Protein AF-A0A2E3H9D4-F1 (afdb_monomer_lite)

Foldseek 3Di:
DDPPPFDFQDLAFQQHKAKEFEAAPVLVCVVQPPDKDKDDDFPAGNPRQKTKAKAFDPGGFMWIDHPNHTYGHDDAFTFMKIKIFGQWQAKKWKWKDAQQATQAARHGGDSVDGGDTAHHRGMDIRQARCNDPPDGDGDGHHHPPDDPVVQVDDDSVRHRMMMMGMTGGHQADGHVRDGVVVVVVVVDDPDDDPPPPDDD

Radius of gyration: 21.44 Å; chains: 1; bounding box: 53×43×79 Å

Sequence (200 aa):
MTYTSFRRSNDTPHGGMDMIWYNDKAGVDEMTGRDYYTSRGRKRAANGLVEWGMRSGFGIMRNYHSDGKRYVVGRKDAKYAISVKNNSRSRLEVVVSVDGLDVVDGQPASLRKRGYIVWPDQTLEIRGWRASEKEVASFVFSPVSGSYSNLQYGETRNVGVVGLAVFTEKGIDPWSGRSADAHNRFSASPFAEPPMRRAR

pLDDT: mean 82.49, std 18.46, range [30.78, 98.5]

Secondary structure (DSSP, 8-state):
-------BS-SSPTT-EEEEEEE-HHHHHHHHTT--EEE-S-EEEGGGTEEEEEEETTEEPPEEEETTEEEEEPPTT-B-EEEEEE-SSS-EEEEEEETTEETTTSSBP-TTS--EEE-TT-EEEE-EEEEETTEEEE-B-----S-GGGGGSSS-TTTTEEEEEEEEBTTB-TTT-SBHHHHHHHSS-SSPPPP-----

Structure (mmCIF, N/CA/C/O backbone):
data_AF-A0A2E3H9D4-F1
#
_entry.id   AF-A0A2E3H9D4-F1
#
loop_
_atom_site.group_PDB
_atom_site.id
_atom_site.type_symbol
_atom_site.label_atom_id
_atom_site.label_alt_id
_atom_site.label_comp_id
_atom_site.label_asym_id
_atom_site.label_entity_id
_atom_site.label_seq_id
_atom_site.pdbx_PDB_ins_code
_atom_site.Cartn_x
_atom_site.Cartn_y
_atom_site.Cartn_z
_atom_site.occupancy
_atom_site.B_iso_or_equiv
_atom_site.auth_seq_id
_atom_site.auth_comp_id
_atom_site.auth_asym_id
_atom_site.auth_atom_id
_atom_site.pdbx_PDB_model_num
ATOM 1 N N . MET A 1 1 ? -28.783 -2.638 1.147 1.00 36.31 1 MET A N 1
ATOM 2 C CA . MET A 1 1 ? -27.331 -2.397 0.998 1.00 36.31 1 MET A CA 1
ATOM 3 C C . MET A 1 1 ? -26.828 -1.756 2.279 1.00 36.31 1 MET A C 1
ATOM 5 O O . MET A 1 1 ? -27.189 -0.623 2.566 1.00 36.31 1 MET A O 1
ATOM 9 N N . THR A 1 2 ? -26.102 -2.498 3.110 1.00 30.78 2 THR A N 1
ATOM 10 C CA . THR A 1 2 ? -25.578 -1.999 4.387 1.00 30.78 2 THR A CA 1
ATOM 11 C C . THR A 1 2 ? -24.393 -1.086 4.089 1.00 30.78 2 THR A C 1
ATOM 13 O O . THR A 1 2 ? -23.325 -1.559 3.710 1.00 30.78 2 THR A O 1
ATOM 16 N N . TYR A 1 3 ? -24.584 0.230 4.197 1.00 39.31 3 TYR A N 1
ATOM 17 C CA . TYR A 1 3 ? -23.477 1.182 4.165 1.00 39.31 3 TYR A CA 1
ATOM 18 C C . TYR A 1 3 ? -22.591 0.903 5.378 1.00 39.31 3 TYR A C 1
ATOM 20 O O . TYR A 1 3 ? -22.945 1.233 6.508 1.00 39.31 3 TYR A O 1
ATOM 28 N N . THR A 1 4 ? -21.455 0.247 5.167 1.00 54.38 4 THR A N 1
ATOM 29 C CA . THR A 1 4 ? -20.462 0.043 6.219 1.00 54.38 4 THR A CA 1
ATOM 30 C C . THR A 1 4 ? -19.933 1.420 6.622 1.00 54.38 4 THR A C 1
ATOM 32 O O . THR A 1 4 ? -19.147 2.021 5.893 1.00 54.38 4 THR A O 1
ATOM 35 N N . SER A 1 5 ? -20.408 1.959 7.746 1.00 80.25 5 SER A N 1
ATOM 36 C CA . SER A 1 5 ? -20.116 3.313 8.225 1.00 80.25 5 SER A CA 1
ATOM 37 C C . SER A 1 5 ? -18.679 3.434 8.749 1.00 80.25 5 SER A C 1
ATOM 39 O O . SER A 1 5 ? -18.456 3.631 9.941 1.00 80.25 5 SER A O 1
ATOM 41 N N . PHE A 1 6 ? -17.679 3.283 7.881 1.00 91.25 6 PHE A N 1
ATOM 42 C CA . PHE A 1 6 ? -16.290 3.512 8.258 1.00 91.25 6 PHE A CA 1
ATOM 43 C C . PHE A 1 6 ? -16.023 5.016 8.334 1.00 91.25 6 PHE A C 1
ATOM 45 O O . PHE A 1 6 ? -16.066 5.726 7.318 1.00 91.25 6 PHE A O 1
ATOM 52 N N . ARG A 1 7 ? -15.691 5.497 9.532 1.00 94.62 7 ARG A N 1
ATOM 53 C CA . ARG A 1 7 ? -15.224 6.865 9.765 1.00 94.62 7 ARG A CA 1
ATOM 54 C C . ARG A 1 7 ? -13.762 6.828 10.179 1.00 94.62 7 ARG A C 1
ATOM 56 O O . ARG A 1 7 ? -13.416 6.115 11.113 1.00 94.62 7 ARG A O 1
ATOM 63 N N . ARG A 1 8 ? -12.918 7.615 9.513 1.00 95.88 8 ARG A N 1
ATOM 64 C CA . ARG A 1 8 ? -11.495 7.714 9.850 1.00 95.88 8 ARG A CA 1
ATOM 65 C C . ARG A 1 8 ? -11.296 8.339 11.223 1.00 95.88 8 ARG A C 1
ATOM 67 O O . ARG A 1 8 ? -12.021 9.263 11.597 1.00 95.88 8 ARG A O 1
ATOM 74 N N . SER A 1 9 ? -10.291 7.858 11.947 1.00 94.94 9 SER A N 1
ATOM 75 C CA . SER A 1 9 ? -9.863 8.462 13.207 1.00 94.94 9 SER A CA 1
ATOM 76 C C . SER A 1 9 ? -9.164 9.812 13.006 1.00 94.94 9 SER A C 1
ATOM 78 O O . SER A 1 9 ? -9.239 10.654 13.896 1.00 94.94 9 SER A O 1
ATOM 80 N N . ASN A 1 10 ? -8.491 10.014 11.867 1.00 94.00 10 ASN A N 1
ATOM 81 C CA . ASN A 1 10 ? -7.788 11.245 11.490 1.00 94.00 10 ASN A CA 1
ATOM 82 C C . ASN A 1 10 ? -7.823 11.421 9.956 1.00 94.00 10 ASN A C 1
ATOM 84 O O . ASN A 1 10 ? -7.996 10.445 9.224 1.00 94.00 10 ASN A O 1
ATOM 88 N N . ASP A 1 11 ? -7.637 12.651 9.482 1.00 93.94 11 ASP A N 1
ATOM 89 C CA . ASP A 1 11 ? -7.472 12.988 8.064 1.00 93.94 11 ASP A CA 1
ATOM 90 C C . ASP A 1 11 ? -6.045 12.724 7.556 1.00 93.94 11 ASP A C 1
ATOM 92 O O . ASP A 1 11 ? -5.814 12.707 6.345 1.00 93.94 11 ASP A O 1
ATOM 96 N N . THR A 1 12 ? -5.089 12.472 8.457 1.00 95.88 12 THR A N 1
ATOM 97 C CA . THR A 1 12 ? -3.735 12.021 8.112 1.00 95.88 12 THR A CA 1
ATOM 98 C C . THR A 1 12 ? -3.601 10.491 8.167 1.00 95.88 12 THR A C 1
ATOM 100 O O . THR A 1 12 ? -4.222 9.845 9.018 1.00 95.88 12 THR A O 1
ATOM 103 N N . PRO A 1 13 ? -2.792 9.879 7.278 1.00 97.00 13 PRO A N 1
ATOM 104 C CA . PRO A 1 13 ? -2.558 8.438 7.297 1.00 97.00 13 PRO A CA 1
ATOM 105 C C . PRO A 1 13 ? -1.838 7.997 8.574 1.00 97.00 13 PRO A C 1
ATOM 107 O O . PRO A 1 13 ? -0.889 8.640 9.031 1.00 97.00 13 PRO A O 1
ATOM 110 N N . HIS A 1 14 ? -2.246 6.858 9.127 1.00 96.69 14 HIS A N 1
ATOM 111 C CA . HIS A 1 14 ? -1.580 6.247 10.269 1.00 96.69 14 HIS A CA 1
ATOM 112 C C . HIS A 1 14 ? -0.167 5.795 9.876 1.00 96.69 14 HIS A C 1
ATOM 114 O O . HIS A 1 14 ? -0.009 4.989 8.964 1.00 96.69 14 HIS A O 1
ATOM 120 N N . GLY A 1 15 ? 0.859 6.292 10.572 1.00 95.31 15 GLY A N 1
ATOM 121 C CA . GLY A 1 15 ? 2.260 5.972 10.273 1.00 95.31 15 GLY A CA 1
ATOM 122 C C . GLY A 1 15 ? 2.802 6.595 8.977 1.00 95.31 15 GLY A C 1
ATOM 123 O O . GLY A 1 15 ? 3.867 6.189 8.528 1.00 95.31 15 GLY A O 1
ATOM 124 N N . GLY A 1 16 ? 2.097 7.571 8.390 1.00 95.88 16 GLY A N 1
ATOM 125 C CA . GLY A 1 16 ? 2.515 8.253 7.163 1.00 95.88 16 GLY A CA 1
ATOM 126 C C . GLY A 1 16 ? 2.149 7.513 5.873 1.00 95.88 16 GLY A C 1
ATOM 127 O O . GLY A 1 16 ? 1.440 6.506 5.881 1.00 95.88 16 GLY A O 1
ATOM 128 N N . MET A 1 17 ? 2.596 8.063 4.743 1.00 95.94 17 MET A N 1
ATOM 129 C CA . MET A 1 17 ? 2.487 7.404 3.439 1.00 95.94 17 MET A CA 1
ATOM 130 C C . MET A 1 17 ? 3.659 6.449 3.234 1.00 95.94 17 MET A C 1
ATOM 132 O O . MET A 1 17 ? 4.776 6.738 3.658 1.00 95.94 17 MET A O 1
ATOM 136 N N . ASP A 1 18 ? 3.414 5.362 2.512 1.00 97.19 18 ASP A N 1
ATOM 137 C CA . ASP A 1 18 ? 4.448 4.422 2.092 1.00 97.19 18 ASP A CA 1
ATOM 138 C C . ASP A 1 18 ? 4.455 4.304 0.563 1.00 97.19 18 ASP A C 1
ATOM 140 O O . ASP A 1 18 ? 3.415 4.464 -0.082 1.00 97.19 18 ASP A O 1
ATOM 144 N N . MET A 1 19 ? 5.625 4.060 -0.031 1.00 96.12 19 MET A N 1
ATOM 145 C CA . MET A 1 19 ? 5.804 4.121 -1.484 1.00 96.12 19 MET A CA 1
ATOM 146 C C . MET A 1 19 ? 6.554 2.903 -2.032 1.00 96.12 19 MET A C 1
ATOM 148 O O . MET A 1 19 ? 7.358 2.256 -1.345 1.00 96.12 19 MET A O 1
ATOM 152 N N . ILE A 1 20 ? 6.264 2.581 -3.291 1.00 95.31 20 ILE A N 1
ATOM 153 C CA . ILE A 1 20 ? 7.053 1.679 -4.129 1.00 95.31 20 ILE A CA 1
ATOM 154 C C . ILE A 1 20 ? 7.316 2.386 -5.448 1.00 95.31 20 ILE A C 1
ATOM 156 O O . ILE A 1 20 ? 6.376 2.765 -6.142 1.00 95.31 20 ILE A O 1
ATOM 160 N N . TRP A 1 21 ? 8.585 2.499 -5.813 1.00 93.00 21 TRP A N 1
ATOM 161 C CA . TRP A 1 21 ? 8.981 2.868 -7.164 1.00 93.00 21 TRP A CA 1
ATOM 162 C C . TRP A 1 21 ? 9.060 1.603 -8.007 1.00 93.00 21 TRP A C 1
ATOM 164 O O . TRP A 1 21 ? 9.568 0.580 -7.551 1.00 93.00 21 TRP A O 1
ATOM 174 N N . TYR A 1 22 ? 8.560 1.632 -9.228 1.00 90.62 22 TYR A N 1
ATOM 175 C CA . TYR A 1 22 ? 8.647 0.498 -10.125 1.00 90.62 22 TYR A CA 1
ATOM 176 C C . TYR A 1 22 ? 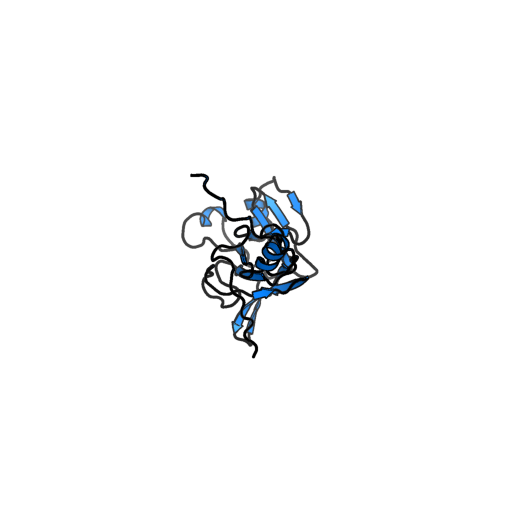9.215 0.920 -11.471 1.00 90.62 22 TYR A C 1
ATOM 178 O O . TYR A 1 22 ? 8.882 1.974 -12.004 1.00 90.62 22 TYR A O 1
ATOM 186 N N . ASN A 1 23 ? 10.094 0.086 -12.017 1.00 88.62 23 ASN A N 1
ATOM 187 C CA . ASN A 1 23 ? 10.658 0.281 -13.348 1.00 88.62 23 ASN A CA 1
ATOM 188 C C . ASN A 1 23 ? 11.153 -1.064 -13.908 1.00 88.62 23 ASN A C 1
ATOM 190 O O . ASN A 1 23 ? 11.017 -2.107 -13.259 1.00 88.62 23 ASN A O 1
ATOM 194 N N . ASP A 1 24 ? 11.716 -1.062 -15.112 1.00 86.56 24 ASP A N 1
ATOM 195 C CA . ASP A 1 24 ? 12.477 -2.196 -15.620 1.00 86.56 24 ASP A CA 1
ATOM 196 C C . ASP A 1 24 ? 13.831 -2.353 -14.899 1.00 86.56 24 ASP A C 1
ATOM 198 O O . ASP A 1 24 ? 14.215 -1.561 -14.033 1.00 86.56 24 ASP A O 1
ATOM 202 N N . LYS A 1 25 ? 14.553 -3.434 -15.217 1.00 85.06 25 LYS A N 1
ATOM 203 C CA . LYS A 1 25 ? 15.812 -3.761 -14.536 1.00 85.06 25 LYS A CA 1
ATOM 204 C C . LYS A 1 25 ? 16.886 -2.700 -14.773 1.00 85.06 25 LYS A C 1
ATOM 206 O O . LYS A 1 25 ? 17.609 -2.388 -13.835 1.00 85.06 25 LYS A O 1
ATOM 211 N N . ALA A 1 26 ? 16.977 -2.172 -15.993 1.00 83.38 26 ALA A N 1
ATOM 212 C CA . ALA A 1 26 ? 17.988 -1.185 -16.350 1.00 83.38 26 ALA A CA 1
ATOM 213 C C . ALA A 1 26 ? 17.736 0.140 -15.617 1.00 83.38 26 ALA A C 1
ATOM 215 O O . ALA A 1 26 ? 18.659 0.690 -15.025 1.00 83.38 26 ALA A O 1
ATOM 216 N N . GLY A 1 27 ? 16.481 0.592 -15.568 1.00 81.12 27 GLY A N 1
ATOM 217 C CA . GLY A 1 27 ? 16.094 1.801 -14.848 1.00 81.12 27 GLY A CA 1
ATOM 218 C C . GLY A 1 27 ? 16.286 1.677 -13.337 1.00 81.12 27 GLY A C 1
ATOM 219 O O . GLY A 1 27 ? 16.768 2.615 -12.708 1.00 81.12 27 GLY A O 1
ATOM 220 N N . VAL A 1 28 ? 15.961 0.525 -12.734 1.00 82.38 28 VAL A N 1
ATOM 221 C CA . VAL A 1 28 ? 16.267 0.305 -11.309 1.00 82.38 28 VAL A CA 1
ATOM 222 C C . VAL A 1 28 ? 17.776 0.302 -11.072 1.00 82.38 28 VAL A C 1
ATOM 224 O O . VAL A 1 28 ? 18.209 0.947 -10.128 1.00 82.38 28 VAL A O 1
ATOM 227 N N . ASP A 1 29 ? 18.578 -0.340 -11.926 1.00 84.44 29 ASP A N 1
ATOM 228 C CA . ASP A 1 29 ? 20.042 -0.341 -11.781 1.00 84.44 29 ASP A CA 1
ATOM 229 C C . ASP A 1 29 ? 20.644 1.067 -11.885 1.00 84.44 29 ASP A C 1
ATOM 231 O O . ASP A 1 29 ? 21.542 1.407 -11.114 1.00 84.44 29 ASP A O 1
ATOM 235 N N . GLU A 1 30 ? 20.130 1.901 -12.793 1.00 82.12 30 GLU A N 1
ATOM 236 C CA . GLU A 1 30 ? 20.512 3.312 -12.908 1.00 82.12 30 GLU A CA 1
ATOM 237 C C . GLU A 1 30 ? 20.147 4.096 -11.637 1.00 82.12 30 GLU A C 1
ATOM 239 O O . GLU A 1 30 ? 20.961 4.865 -11.129 1.00 82.12 30 GLU A O 1
ATOM 244 N N . MET A 1 31 ? 18.953 3.867 -11.081 1.00 78.25 31 MET A N 1
ATOM 245 C CA . MET A 1 31 ? 18.481 4.563 -9.878 1.00 78.25 31 MET A CA 1
ATOM 246 C C . MET A 1 31 ? 19.164 4.118 -8.587 1.00 78.25 31 MET A C 1
ATOM 248 O O . MET A 1 31 ? 19.358 4.937 -7.693 1.00 78.25 31 MET A O 1
ATOM 252 N N . THR A 1 32 ? 19.457 2.826 -8.445 1.00 81.88 32 THR A N 1
ATOM 253 C CA . THR A 1 32 ? 20.026 2.273 -7.211 1.00 81.88 32 THR A CA 1
ATOM 254 C C . THR A 1 32 ? 21.550 2.275 -7.209 1.00 81.88 32 THR A C 1
ATOM 256 O O . THR A 1 32 ? 22.160 2.108 -6.155 1.00 81.88 32 THR A O 1
ATOM 259 N N . GLY A 1 33 ? 22.181 2.393 -8.381 1.00 78.50 33 GLY A N 1
ATOM 260 C CA . GLY A 1 33 ? 23.614 2.170 -8.528 1.00 78.50 33 GLY A CA 1
ATOM 261 C C . GLY A 1 33 ? 24.018 0.747 -8.118 1.00 78.50 33 GLY A C 1
ATOM 262 O O . GLY A 1 33 ? 23.256 -0.210 -8.278 1.00 78.50 33 GLY A O 1
ATOM 263 N N . ARG A 1 34 ? 25.235 0.602 -7.575 1.00 72.38 34 ARG A N 1
ATOM 264 C CA . ARG A 1 34 ? 25.765 -0.686 -7.081 1.00 72.38 34 ARG A CA 1
ATOM 265 C C . ARG A 1 34 ? 25.365 -1.005 -5.638 1.00 72.38 34 ARG A C 1
ATOM 267 O O . ARG A 1 34 ? 25.451 -2.165 -5.242 1.00 72.38 34 ARG A O 1
ATOM 274 N N . ASP A 1 35 ? 24.893 -0.011 -4.892 1.00 80.69 35 ASP A N 1
ATOM 275 C CA . ASP A 1 35 ? 24.609 -0.130 -3.465 1.00 80.69 35 ASP A CA 1
ATOM 276 C C . ASP A 1 35 ? 23.105 -0.296 -3.236 1.00 80.69 35 ASP A C 1
ATOM 278 O O . ASP A 1 35 ? 22.356 0.647 -2.969 1.00 80.69 35 ASP A O 1
ATOM 282 N N . TYR A 1 36 ? 22.653 -1.542 -3.350 1.00 88.00 36 TYR A N 1
ATOM 283 C CA . TYR A 1 36 ? 21.319 -1.944 -2.929 1.00 88.00 36 TYR A CA 1
ATOM 284 C C . TYR A 1 36 ? 21.355 -3.288 -2.216 1.00 88.00 36 TYR A C 1
ATOM 286 O O . TYR A 1 36 ? 22.195 -4.149 -2.479 1.00 88.00 36 TYR A O 1
ATOM 294 N N . TYR A 1 37 ? 20.368 -3.513 -1.356 1.00 92.69 37 TYR A N 1
ATOM 295 C CA . TYR A 1 37 ? 20.066 -4.849 -0.855 1.00 92.69 37 TYR A CA 1
ATOM 296 C C . TYR A 1 37 ? 18.671 -5.272 -1.301 1.00 92.69 37 TYR A C 1
ATOM 298 O O . TYR A 1 37 ? 17.822 -4.453 -1.657 1.00 92.69 37 TYR A O 1
ATOM 306 N N . THR A 1 38 ? 18.413 -6.579 -1.299 1.00 93.81 38 THR A N 1
ATOM 307 C CA . THR A 1 38 ? 17.109 -7.104 -1.710 1.00 93.81 38 THR A CA 1
ATOM 308 C C . THR A 1 38 ? 16.381 -7.772 -0.564 1.00 93.81 38 THR A C 1
ATOM 310 O O . THR A 1 38 ? 16.979 -8.314 0.362 1.00 93.81 38 THR A O 1
ATOM 313 N N . SER A 1 39 ? 15.054 -7.767 -0.636 1.00 94.75 39 SER A N 1
ATOM 314 C CA . SER A 1 39 ? 14.222 -8.512 0.300 1.00 94.75 39 SER A CA 1
ATOM 315 C C . SER A 1 39 ? 12.973 -9.061 -0.387 1.00 94.75 39 SER A C 1
ATOM 317 O O . SER A 1 39 ? 12.452 -8.489 -1.347 1.00 94.75 39 SER A O 1
ATOM 319 N N . ARG A 1 40 ? 12.480 -10.200 0.100 1.00 92.88 40 ARG A N 1
ATOM 320 C CA . ARG A 1 40 ? 11.300 -10.882 -0.453 1.00 92.88 40 ARG A CA 1
ATOM 321 C C . ARG A 1 40 ? 10.036 -10.532 0.326 1.00 92.88 40 ARG A C 1
ATOM 323 O O . ARG A 1 40 ? 10.122 -10.044 1.455 1.00 92.88 40 ARG A O 1
ATOM 330 N N . GLY A 1 41 ? 8.889 -10.831 -0.280 1.00 91.94 41 GLY A N 1
ATOM 331 C CA . GLY A 1 41 ? 7.579 -10.715 0.351 1.00 91.94 41 GLY A CA 1
ATOM 332 C C . GLY A 1 41 ? 7.090 -9.277 0.503 1.00 91.94 41 GLY A C 1
ATOM 333 O O . GLY A 1 41 ? 7.734 -8.320 0.066 1.00 91.94 41 GLY A O 1
ATOM 334 N N . ARG A 1 42 ? 5.922 -9.150 1.133 1.00 96.50 42 ARG A N 1
ATOM 335 C CA . ARG A 1 42 ? 5.336 -7.861 1.505 1.00 96.50 42 ARG A CA 1
ATOM 336 C C . ARG A 1 42 ? 6.196 -7.187 2.585 1.00 96.50 42 ARG A C 1
ATOM 338 O O . ARG A 1 42 ? 6.926 -7.867 3.309 1.00 96.50 42 ARG A O 1
ATOM 345 N N . LYS A 1 43 ? 6.137 -5.860 2.696 1.00 97.56 43 LYS A N 1
ATOM 346 C CA . LYS A 1 43 ? 6.794 -5.096 3.770 1.00 97.56 43 LYS A CA 1
ATOM 347 C C . LYS A 1 43 ? 5.763 -4.389 4.624 1.00 97.56 43 LYS A C 1
ATOM 349 O O . LYS A 1 43 ? 4.696 -4.025 4.135 1.00 97.56 43 LYS A O 1
ATOM 354 N N . ARG A 1 44 ? 6.103 -4.225 5.899 1.00 97.62 44 ARG A N 1
ATOM 355 C CA . ARG A 1 44 ? 5.268 -3.526 6.870 1.00 97.62 44 ARG A CA 1
ATOM 356 C C . ARG A 1 44 ? 5.194 -2.046 6.523 1.00 97.62 44 ARG A C 1
ATOM 358 O O . ARG A 1 44 ? 6.207 -1.459 6.168 1.00 97.62 44 ARG A O 1
ATOM 365 N N . ALA A 1 45 ? 4.005 -1.482 6.659 1.00 97.44 45 ALA A N 1
ATOM 366 C CA . ALA A 1 45 ? 3.741 -0.051 6.584 1.00 97.44 45 ALA A CA 1
ATOM 367 C C . ALA A 1 45 ? 2.720 0.324 7.667 1.00 97.44 45 ALA A C 1
ATOM 369 O O . ALA A 1 45 ? 2.185 -0.561 8.346 1.00 97.44 45 ALA A O 1
ATOM 370 N N . ALA A 1 46 ? 2.466 1.624 7.843 1.00 97.38 46 ALA A N 1
ATOM 371 C CA . ALA A 1 46 ? 1.507 2.138 8.820 1.00 97.38 46 ALA A CA 1
ATOM 372 C C . ALA A 1 46 ? 1.742 1.569 10.231 1.00 97.38 46 ALA A C 1
ATOM 374 O O . ALA A 1 46 ? 0.853 0.963 10.824 1.00 97.38 46 ALA A O 1
ATOM 375 N N . ASN A 1 47 ? 2.979 1.677 10.729 1.00 96.75 47 ASN A N 1
ATOM 376 C CA . ASN A 1 47 ? 3.411 1.112 12.016 1.00 96.75 47 ASN A CA 1
ATOM 377 C C . ASN A 1 47 ? 3.145 -0.400 12.171 1.00 96.75 47 ASN A C 1
ATOM 379 O O . ASN A 1 47 ? 2.983 -0.904 13.277 1.00 96.75 47 ASN A O 1
ATOM 383 N N . GLY A 1 48 ? 3.109 -1.141 11.060 1.00 97.56 48 GLY A N 1
ATOM 384 C CA . GLY A 1 48 ? 2.919 -2.591 11.048 1.00 97.56 48 GLY A CA 1
ATOM 385 C C . GLY A 1 48 ? 1.466 -3.054 10.966 1.00 97.56 48 GLY A C 1
ATOM 386 O O . GLY A 1 48 ? 1.249 -4.266 10.952 1.00 97.56 48 GLY A O 1
ATOM 387 N N . LEU A 1 49 ? 0.496 -2.136 10.871 1.00 98.25 49 LEU A N 1
ATOM 388 C CA . LEU A 1 49 ? -0.920 -2.476 10.692 1.00 98.25 49 LEU A CA 1
ATOM 389 C C . LEU A 1 49 ? -1.180 -3.236 9.391 1.00 98.25 49 LEU A C 1
ATOM 391 O O . LEU A 1 49 ? -2.088 -4.062 9.320 1.00 98.25 49 LEU A O 1
ATOM 395 N N . VAL A 1 50 ? -0.365 -2.980 8.368 1.00 98.50 50 VAL A N 1
ATOM 396 C CA . VAL A 1 50 ? -0.439 -3.690 7.094 1.00 98.50 50 VAL A CA 1
ATOM 397 C C . VAL A 1 50 ? 0.922 -4.216 6.674 1.00 98.50 50 VAL A C 1
ATOM 399 O O . VAL A 1 50 ? 1.967 -3.657 7.008 1.00 98.50 50 VAL A O 1
ATOM 402 N N . GLU A 1 51 ? 0.897 -5.274 5.877 1.00 98.50 51 GLU A N 1
ATOM 403 C CA . GLU A 1 51 ? 2.012 -5.688 5.036 1.00 98.50 51 GLU A CA 1
ATOM 404 C C . GLU A 1 51 ? 1.590 -5.560 3.578 1.00 98.50 51 GLU A C 1
ATOM 406 O O . GLU A 1 51 ? 0.562 -6.108 3.185 1.00 98.50 51 GLU A O 1
ATOM 411 N N . TRP A 1 52 ? 2.386 -4.889 2.748 1.00 98.50 52 TRP A N 1
ATOM 412 C CA . TRP A 1 52 ? 2.052 -4.717 1.339 1.00 98.50 52 TRP A CA 1
ATOM 413 C C . TRP A 1 52 ? 3.234 -4.854 0.379 1.00 98.50 52 TRP A C 1
ATOM 415 O O . TRP A 1 52 ? 4.403 -4.783 0.765 1.00 98.50 52 TRP A O 1
ATOM 425 N N . GLY A 1 53 ? 2.917 -5.098 -0.887 1.00 97.75 53 GLY A N 1
ATOM 426 C CA .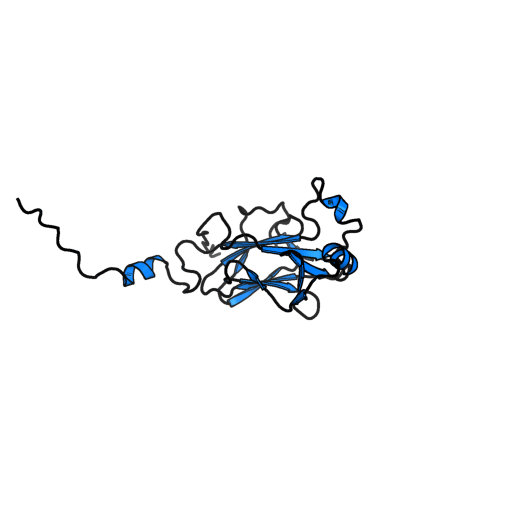 GLY A 1 53 ? 3.884 -5.182 -1.974 1.00 97.75 53 GLY A CA 1
ATOM 427 C C . GLY A 1 53 ? 3.208 -5.405 -3.321 1.00 97.75 53 GLY A C 1
ATOM 428 O O . GLY A 1 53 ? 1.988 -5.549 -3.403 1.00 97.75 53 GLY A O 1
ATOM 429 N N . MET A 1 54 ? 4.010 -5.464 -4.381 1.00 96.50 54 MET A N 1
ATOM 430 C CA . MET A 1 54 ? 3.523 -5.771 -5.727 1.00 96.50 54 MET A CA 1
ATOM 431 C C . MET A 1 54 ? 3.527 -7.283 -5.971 1.00 96.50 54 MET A C 1
ATOM 433 O O . MET A 1 54 ? 4.396 -8.005 -5.479 1.00 96.50 54 MET A O 1
ATOM 437 N N . ARG A 1 55 ? 2.554 -7.771 -6.737 1.00 95.06 55 ARG A N 1
ATOM 438 C CA . ARG A 1 55 ? 2.409 -9.164 -7.163 1.00 95.06 55 ARG A CA 1
ATOM 439 C C . ARG A 1 55 ? 2.424 -9.220 -8.687 1.00 95.06 55 ARG A C 1
ATOM 441 O O . ARG A 1 55 ? 1.716 -8.462 -9.336 1.00 95.06 55 ARG A O 1
ATOM 448 N N . SER A 1 56 ? 3.167 -10.157 -9.262 1.00 92.25 56 SER A N 1
ATOM 449 C CA . SER A 1 56 ? 3.097 -10.466 -10.694 1.00 92.25 56 SER A CA 1
ATOM 450 C C . SER A 1 56 ? 3.392 -11.949 -10.915 1.00 92.25 56 SER A C 1
ATOM 452 O O . SER A 1 56 ? 4.150 -12.557 -10.155 1.00 92.25 56 SER A O 1
ATOM 454 N N . GLY A 1 57 ? 2.751 -12.555 -11.919 1.00 87.19 57 GLY A N 1
ATOM 455 C CA . GLY A 1 57 ? 2.872 -13.984 -12.212 1.00 87.19 57 GLY A CA 1
ATOM 456 C C . GLY A 1 57 ? 2.663 -14.868 -10.973 1.00 87.19 57 GLY A C 1
ATOM 457 O O . GLY A 1 57 ? 1.593 -14.874 -10.358 1.00 87.19 57 GLY A O 1
ATOM 458 N N . PHE A 1 58 ? 3.710 -15.608 -10.601 1.00 78.19 58 PHE A N 1
ATOM 459 C CA . PHE A 1 58 ? 3.666 -16.646 -9.568 1.00 78.19 58 PHE A CA 1
ATOM 460 C C . PHE A 1 58 ? 3.661 -16.134 -8.117 1.00 78.19 58 PHE A C 1
ATOM 462 O O . PHE A 1 58 ? 3.414 -16.927 -7.209 1.00 78.19 58 PHE A O 1
ATOM 469 N N . GLY A 1 59 ? 3.888 -14.844 -7.838 1.00 92.50 59 GLY A N 1
ATOM 470 C CA . GLY A 1 59 ? 4.024 -14.425 -6.440 1.00 92.50 59 GLY A CA 1
ATOM 471 C C . GLY A 1 59 ? 4.230 -12.941 -6.171 1.00 92.50 59 GLY A C 1
ATOM 472 O O . GLY A 1 59 ? 4.147 -12.093 -7.059 1.00 92.50 59 GLY A O 1
ATOM 473 N N . ILE A 1 60 ? 4.485 -12.644 -4.894 1.00 95.94 60 ILE A N 1
ATOM 474 C CA . ILE A 1 60 ? 4.917 -11.316 -4.451 1.00 95.94 60 ILE A CA 1
ATOM 475 C C . ILE A 1 60 ? 6.314 -11.042 -5.014 1.00 95.94 60 ILE A C 1
ATOM 477 O O . ILE A 1 60 ? 7.203 -11.894 -4.948 1.00 95.94 60 ILE A O 1
ATOM 481 N N . MET A 1 61 ? 6.492 -9.849 -5.564 1.00 95.50 61 MET A N 1
ATOM 482 C CA . MET A 1 61 ? 7.709 -9.421 -6.237 1.00 95.50 61 MET A CA 1
ATOM 483 C C . MET A 1 61 ? 8.831 -9.121 -5.238 1.00 95.50 61 MET A C 1
ATOM 485 O O . MET A 1 61 ? 8.611 -8.878 -4.048 1.00 95.50 61 MET A O 1
ATOM 489 N N . ARG A 1 62 ? 10.073 -9.178 -5.727 1.00 95.12 62 ARG A N 1
ATOM 490 C CA . ARG A 1 62 ? 11.259 -8.831 -4.941 1.00 95.12 62 ARG A CA 1
ATOM 491 C C . ARG A 1 62 ? 11.356 -7.313 -4.801 1.00 95.12 62 ARG A C 1
ATOM 493 O O . ARG A 1 62 ? 11.121 -6.592 -5.762 1.00 95.12 62 ARG A O 1
ATOM 500 N N . ASN A 1 63 ? 11.744 -6.870 -3.611 1.00 95.69 63 ASN A N 1
ATOM 501 C CA . ASN A 1 63 ? 11.994 -5.469 -3.305 1.00 95.69 63 ASN A CA 1
ATOM 502 C C . ASN A 1 63 ? 13.501 -5.213 -3.351 1.00 95.69 63 ASN A C 1
ATOM 504 O O . ASN A 1 63 ? 14.266 -6.005 -2.787 1.00 95.69 63 ASN A O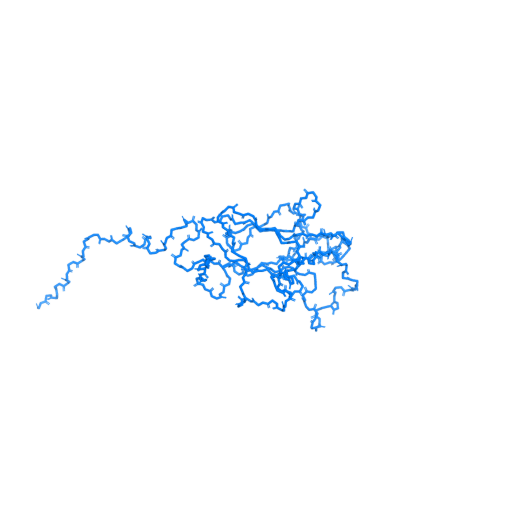 1
ATOM 508 N N . TYR A 1 64 ? 13.892 -4.112 -3.972 1.00 94.44 64 TYR A N 1
ATOM 509 C CA . TYR A 1 64 ? 15.253 -3.589 -4.031 1.00 94.44 64 TYR A CA 1
ATOM 510 C C . TYR A 1 64 ? 15.281 -2.311 -3.200 1.00 94.44 64 TYR A C 1
ATOM 512 O O . TYR A 1 64 ? 14.401 -1.470 -3.349 1.00 94.44 64 TYR A O 1
ATOM 520 N N . HIS A 1 65 ? 16.233 -2.185 -2.288 1.00 93.88 65 HIS A N 1
ATOM 521 C CA . HIS A 1 65 ? 16.298 -1.070 -1.349 1.00 93.88 65 HIS A CA 1
ATOM 522 C C . HIS A 1 65 ? 17.595 -0.307 -1.553 1.00 93.88 65 HIS A C 1
ATOM 524 O O . HIS A 1 65 ? 18.666 -0.905 -1.469 1.00 93.88 65 HIS A O 1
ATOM 530 N N . SER A 1 66 ? 17.479 0.992 -1.799 1.00 92.31 66 SER A N 1
ATOM 531 C CA . SER A 1 66 ? 18.600 1.920 -1.946 1.00 92.31 66 SER A CA 1
ATOM 532 C C . SER A 1 66 ? 18.135 3.307 -1.502 1.00 92.31 66 SER A C 1
ATOM 534 O O . SER A 1 66 ? 16.989 3.672 -1.759 1.00 92.31 66 SER A O 1
ATOM 536 N N . ASP A 1 67 ? 18.981 4.037 -0.772 1.00 89.69 67 ASP A N 1
ATOM 537 C CA . ASP A 1 67 ? 18.707 5.409 -0.305 1.00 89.69 67 ASP A CA 1
ATOM 538 C C . ASP A 1 67 ? 17.342 5.585 0.404 1.00 89.69 67 ASP A C 1
ATOM 540 O O . ASP A 1 67 ? 16.560 6.491 0.121 1.00 89.69 67 ASP A O 1
ATOM 544 N N . GLY A 1 68 ? 16.977 4.636 1.277 1.00 89.12 68 GLY A N 1
ATOM 545 C CA . GLY A 1 68 ? 15.692 4.657 1.996 1.00 89.12 68 GLY A CA 1
ATOM 546 C C . GLY A 1 68 ? 14.447 4.446 1.118 1.00 89.12 68 GLY A C 1
ATOM 547 O O . GLY A 1 68 ? 13.329 4.447 1.631 1.00 89.12 68 GLY A O 1
ATOM 548 N N . LYS A 1 69 ? 14.620 4.226 -0.188 1.00 91.50 69 LYS A N 1
ATOM 549 C CA . LYS A 1 69 ? 13.552 3.975 -1.155 1.00 91.50 69 LYS A CA 1
ATOM 550 C C . LYS A 1 69 ? 13.448 2.494 -1.474 1.00 91.50 69 LYS A C 1
ATOM 552 O O . LYS A 1 69 ? 14.419 1.737 -1.411 1.00 91.50 69 LYS A O 1
ATOM 557 N N . ARG A 1 70 ? 12.236 2.089 -1.852 1.00 94.44 70 ARG A N 1
ATOM 558 C CA . ARG A 1 70 ? 11.905 0.704 -2.179 1.00 94.44 70 ARG A CA 1
ATOM 559 C C . ARG A 1 70 ? 11.450 0.583 -3.622 1.00 94.44 70 ARG A C 1
ATOM 561 O O . ARG A 1 70 ? 10.416 1.123 -4.000 1.00 94.44 70 ARG A O 1
ATOM 568 N N . TYR A 1 71 ? 12.189 -0.204 -4.383 1.00 93.88 71 TYR A N 1
ATOM 569 C CA . TYR A 1 71 ? 11.987 -0.414 -5.803 1.00 93.88 71 TYR A CA 1
ATOM 570 C C . TYR A 1 71 ? 11.481 -1.825 -6.103 1.00 93.88 71 TYR A C 1
ATOM 572 O O . TYR A 1 71 ? 11.820 -2.792 -5.411 1.00 93.88 71 TYR A O 1
ATOM 580 N N . VAL A 1 72 ? 10.707 -1.957 -7.175 1.00 94.06 72 VAL A N 1
ATOM 581 C CA . VAL A 1 72 ? 10.278 -3.228 -7.758 1.00 94.06 72 VAL A CA 1
ATOM 582 C C . VAL A 1 72 ? 10.638 -3.246 -9.238 1.00 94.06 72 VAL A C 1
ATOM 584 O O . VAL A 1 72 ? 10.321 -2.324 -9.983 1.00 94.06 72 VAL A O 1
ATOM 587 N N . VAL A 1 73 ? 11.277 -4.334 -9.668 1.00 91.88 73 VAL A N 1
ATOM 588 C CA . VAL A 1 73 ? 11.613 -4.556 -11.077 1.00 91.88 73 VAL A CA 1
ATOM 589 C C . VAL A 1 73 ? 10.481 -5.317 -11.762 1.00 91.88 73 VAL A C 1
ATOM 591 O O . VAL A 1 73 ? 10.193 -6.462 -11.402 1.00 91.88 73 VAL A O 1
ATOM 594 N N . GLY A 1 74 ? 9.861 -4.691 -12.758 1.00 90.00 74 GLY A N 1
ATOM 595 C CA . GLY A 1 74 ? 8.842 -5.283 -13.618 1.00 90.00 74 GLY A CA 1
ATOM 596 C C . GLY A 1 74 ? 9.388 -5.663 -14.994 1.00 90.00 74 GLY A C 1
ATOM 597 O O . GLY A 1 74 ? 10.266 -4.999 -15.539 1.00 90.00 74 GLY A O 1
ATOM 598 N N . ARG A 1 75 ? 8.852 -6.733 -15.591 1.00 88.31 75 ARG A N 1
ATOM 599 C CA . ARG A 1 75 ? 9.071 -7.016 -17.017 1.00 88.31 75 ARG A CA 1
ATOM 600 C C . ARG A 1 75 ? 8.108 -6.157 -17.829 1.00 88.31 75 ARG A C 1
ATOM 602 O O . ARG A 1 75 ? 6.918 -6.168 -17.527 1.00 88.31 75 ARG A O 1
ATOM 609 N N . LYS A 1 76 ? 8.603 -5.490 -18.875 1.00 86.12 76 LYS A N 1
ATOM 610 C CA . LYS A 1 76 ? 7.774 -4.753 -19.839 1.00 86.12 76 LYS A CA 1
ATOM 611 C C . LYS A 1 76 ? 6.549 -5.573 -20.273 1.00 86.12 76 LYS A C 1
ATOM 613 O O . LYS A 1 76 ? 6.657 -6.777 -20.521 1.00 86.12 76 LYS A O 1
ATOM 618 N N . ASP A 1 77 ? 5.402 -4.905 -20.321 1.00 86.69 77 ASP A N 1
ATOM 619 C CA . ASP A 1 77 ? 4.085 -5.427 -20.697 1.00 86.69 77 ASP A CA 1
ATOM 620 C C . ASP A 1 77 ? 3.531 -6.523 -19.764 1.00 86.69 77 ASP A C 1
ATOM 622 O O . ASP A 1 77 ? 2.449 -7.069 -19.994 1.00 86.69 77 ASP A O 1
ATOM 626 N N . ALA A 1 78 ? 4.227 -6.851 -18.669 1.00 90.44 78 ALA A N 1
ATOM 627 C CA . ALA A 1 78 ? 3.707 -7.783 -17.681 1.00 90.44 78 ALA A CA 1
ATOM 628 C C . ALA A 1 78 ? 2.662 -7.100 -16.791 1.00 90.44 78 ALA A C 1
ATOM 630 O O . ALA A 1 78 ? 2.859 -5.989 -16.293 1.00 90.44 78 ALA A O 1
ATOM 631 N N . LYS A 1 79 ? 1.557 -7.810 -16.546 1.00 92.38 79 LYS A N 1
ATOM 632 C CA . LYS A 1 79 ? 0.533 -7.375 -15.596 1.00 92.38 79 LYS A CA 1
ATOM 633 C C . LYS A 1 79 ? 1.042 -7.480 -14.163 1.00 92.38 79 LYS A C 1
ATOM 635 O O . LYS A 1 79 ? 1.771 -8.420 -13.820 1.00 92.38 79 LYS A O 1
ATOM 640 N N . TYR A 1 80 ? 0.589 -6.574 -13.311 1.00 93.62 80 TYR A N 1
ATOM 641 C CA . TYR A 1 80 ? 0.832 -6.650 -11.876 1.00 93.62 80 TYR A CA 1
ATOM 642 C C . TYR A 1 80 ? -0.422 -6.330 -11.066 1.00 93.62 80 TYR A C 1
ATOM 644 O O . TYR A 1 80 ? -1.435 -5.870 -11.586 1.00 93.62 80 TYR A O 1
ATOM 652 N N . ALA A 1 81 ? -0.350 -6.625 -9.774 1.00 95.38 81 ALA A N 1
ATOM 653 C CA . ALA A 1 81 ? -1.348 -6.261 -8.790 1.00 95.38 81 ALA A CA 1
ATOM 654 C C . ALA A 1 81 ? -0.673 -5.666 -7.554 1.00 95.38 81 ALA A C 1
ATOM 656 O O . ALA A 1 81 ? 0.471 -5.997 -7.234 1.00 95.38 81 ALA A O 1
ATOM 657 N N . ILE A 1 82 ? -1.394 -4.812 -6.843 1.00 96.88 82 ILE A N 1
ATOM 658 C CA . ILE A 1 82 ? -0.992 -4.304 -5.534 1.00 96.88 82 ILE A CA 1
ATOM 659 C C . ILE A 1 82 ? -1.665 -5.179 -4.487 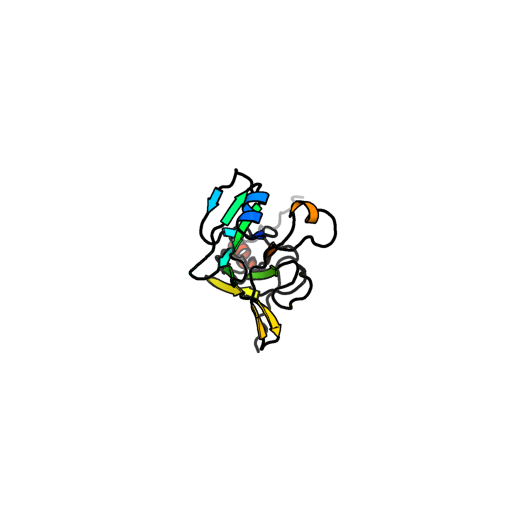1.00 96.88 82 ILE A C 1
ATOM 661 O O . ILE A 1 82 ? -2.881 -5.364 -4.510 1.00 96.88 82 ILE A O 1
ATOM 665 N N . SER A 1 83 ? -0.863 -5.732 -3.586 1.00 97.75 83 SER A N 1
ATOM 666 C CA . SER A 1 83 ? -1.297 -6.694 -2.584 1.00 97.75 83 SER A CA 1
ATOM 667 C C . SER A 1 83 ? -1.107 -6.100 -1.196 1.00 97.75 83 SER A C 1
ATOM 669 O O . SER A 1 83 ? 0.031 -5.877 -0.781 1.00 97.75 83 SER A O 1
ATOM 671 N N . VAL A 1 84 ? -2.202 -5.859 -0.473 1.00 98.50 84 VAL A N 1
ATOM 672 C CA . VAL A 1 84 ? -2.201 -5.275 0.877 1.00 98.50 84 VAL A CA 1
ATOM 673 C C . VAL A 1 84 ? -2.868 -6.253 1.836 1.00 98.50 84 VAL A C 1
ATOM 675 O O . VAL A 1 84 ? -4.051 -6.550 1.703 1.00 98.50 84 VAL A O 1
ATOM 678 N N . LYS A 1 85 ? -2.116 -6.759 2.810 1.00 98.50 85 LYS A N 1
ATOM 679 C CA . LYS A 1 85 ? -2.628 -7.606 3.887 1.00 98.50 85 LYS A CA 1
ATOM 680 C C . LYS A 1 85 ? -2.851 -6.758 5.134 1.00 98.50 85 LYS A C 1
ATOM 682 O O . LYS A 1 85 ? -1.910 -6.125 5.611 1.00 98.50 85 LYS A O 1
ATOM 687 N N . ASN A 1 86 ? -4.066 -6.785 5.669 1.00 98.31 86 ASN A N 1
ATOM 688 C CA . ASN A 1 86 ? -4.359 -6.235 6.983 1.00 98.31 86 ASN A CA 1
ATOM 689 C C . ASN A 1 86 ? -3.893 -7.225 8.064 1.00 98.31 86 ASN A C 1
ATOM 691 O O . ASN A 1 86 ? -4.339 -8.368 8.085 1.00 98.31 86 ASN A O 1
ATOM 695 N N . ASN A 1 87 ? -2.972 -6.793 8.925 1.00 97.88 87 ASN A N 1
ATOM 696 C CA . ASN A 1 87 ? -2.458 -7.571 10.058 1.00 97.88 87 ASN A CA 1
ATOM 697 C C . ASN A 1 87 ? -2.998 -7.058 11.406 1.00 97.88 87 ASN A C 1
ATOM 699 O O . ASN A 1 87 ? -2.547 -7.501 12.463 1.00 97.88 87 ASN A O 1
ATOM 703 N N . SER A 1 88 ? -3.910 -6.087 11.378 1.00 97.00 88 SER A N 1
ATOM 704 C CA . SER A 1 88 ? -4.568 -5.540 12.557 1.00 97.00 88 SER A CA 1
ATOM 705 C C . SER A 1 88 ? -5.810 -6.362 12.922 1.00 97.00 88 SER A C 1
ATOM 707 O O . SER A 1 88 ? -6.273 -7.215 12.161 1.00 97.00 88 SER A O 1
ATOM 709 N N . ARG A 1 89 ? -6.377 -6.081 14.099 1.00 96.12 89 ARG A N 1
ATOM 710 C CA . ARG A 1 89 ? -7.650 -6.656 14.560 1.00 96.12 89 ARG A CA 1
ATOM 711 C C . ARG A 1 89 ? -8.853 -5.765 14.249 1.00 96.12 89 ARG A C 1
ATOM 713 O O . ARG A 1 89 ? -9.960 -6.064 14.691 1.00 96.12 89 ARG A O 1
ATOM 720 N N . SER A 1 90 ? -8.662 -4.677 13.505 1.00 96.00 90 SER A N 1
ATOM 721 C CA . SER A 1 90 ? -9.726 -3.760 13.096 1.00 96.00 90 SER A CA 1
ATOM 722 C C . SER A 1 90 ? -9.829 -3.644 11.576 1.00 96.00 90 SER A C 1
ATOM 724 O O . SER A 1 90 ? -8.935 -4.035 10.824 1.00 96.00 90 SER A O 1
ATOM 726 N N . ARG A 1 91 ? -10.947 -3.093 11.097 1.00 96.44 91 ARG A N 1
ATOM 727 C CA . ARG A 1 91 ? -11.037 -2.675 9.698 1.00 96.44 91 ARG A CA 1
ATOM 728 C C . ARG A 1 91 ? -10.087 -1.511 9.467 1.00 96.44 91 ARG A C 1
ATOM 730 O O . ARG A 1 91 ? -9.983 -0.612 10.302 1.00 96.44 91 ARG A O 1
ATOM 737 N N . LEU A 1 92 ? -9.462 -1.503 8.302 1.00 98.12 92 LEU A N 1
ATOM 738 C CA . LEU A 1 92 ? -8.636 -0.398 7.840 1.00 98.12 92 LEU A CA 1
ATOM 739 C C . LEU A 1 92 ? -9.202 0.140 6.537 1.00 98.12 92 LEU A C 1
ATOM 741 O O . LEU A 1 92 ? -9.696 -0.623 5.708 1.00 98.12 92 LEU A O 1
ATOM 745 N N . GLU A 1 93 ? -9.099 1.447 6.342 1.00 98.12 93 GLU A N 1
ATOM 746 C CA . GLU A 1 93 ? -9.312 2.044 5.032 1.00 98.12 93 GLU A CA 1
ATOM 747 C C . GLU A 1 93 ? -7.963 2.248 4.351 1.00 98.12 93 GLU A C 1
ATOM 749 O O . GLU A 1 93 ? -7.055 2.860 4.913 1.00 98.12 93 GLU A O 1
ATOM 754 N N . VAL A 1 94 ? -7.841 1.729 3.134 1.00 98.00 94 VAL A N 1
ATOM 755 C CA . VAL A 1 94 ? -6.611 1.740 2.352 1.00 98.00 94 VAL A CA 1
ATOM 756 C C . VAL A 1 94 ? -6.842 2.538 1.075 1.00 98.00 94 VAL A C 1
ATOM 758 O O . VAL A 1 94 ? -7.587 2.114 0.188 1.00 98.00 94 VAL A O 1
ATOM 761 N N . VAL A 1 95 ? -6.192 3.696 0.990 1.00 97.50 95 VAL A N 1
ATOM 762 C CA . VAL A 1 95 ? -6.134 4.531 -0.213 1.00 97.50 95 VAL A CA 1
ATOM 763 C C . VAL A 1 95 ? -4.847 4.187 -0.950 1.00 97.50 95 VAL A C 1
ATOM 765 O O . VAL A 1 95 ? -3.767 4.181 -0.356 1.00 97.50 95 VAL A O 1
ATOM 768 N N . VAL A 1 96 ? -4.968 3.875 -2.237 1.00 96.88 96 VAL A N 1
ATOM 769 C CA . VAL A 1 96 ? -3.841 3.472 -3.081 1.00 96.88 96 VAL A CA 1
ATOM 770 C C . VAL A 1 96 ? -3.830 4.340 -4.325 1.00 96.88 96 VAL A C 1
ATOM 772 O O . VAL A 1 96 ? -4.882 4.614 -4.903 1.00 96.88 96 VAL A O 1
ATOM 775 N N . SER A 1 97 ? -2.640 4.743 -4.749 1.00 94.81 97 SER A N 1
ATOM 776 C CA . SER A 1 97 ? -2.441 5.426 -6.020 1.00 94.81 97 SER A CA 1
ATOM 777 C C . SER A 1 97 ? -1.423 4.701 -6.885 1.00 94.81 97 SER A C 1
ATOM 779 O O . SER A 1 97 ? -0.491 4.080 -6.375 1.00 94.81 97 SER A O 1
ATOM 781 N N . VAL A 1 98 ? -1.606 4.793 -8.198 1.00 92.44 98 VAL A N 1
ATOM 782 C CA . VAL A 1 98 ? -0.649 4.356 -9.217 1.00 92.44 98 VAL A CA 1
ATOM 783 C C . VAL A 1 98 ? -0.441 5.521 -10.163 1.00 92.44 98 VAL A C 1
ATOM 785 O O . VAL A 1 98 ? -1.406 6.067 -10.693 1.00 92.44 98 VAL A O 1
ATOM 788 N N . ASP A 1 99 ? 0.809 5.934 -10.324 1.00 89.19 99 ASP A N 1
ATOM 789 C CA . ASP A 1 99 ? 1.218 7.045 -11.181 1.00 89.19 99 ASP A CA 1
ATOM 790 C C . ASP A 1 99 ? 0.484 8.367 -10.903 1.00 89.19 99 ASP A C 1
ATOM 792 O O . ASP A 1 99 ? 0.252 9.191 -11.784 1.00 89.19 99 ASP A O 1
ATOM 796 N N . GLY A 1 100 ? 0.104 8.578 -9.640 1.00 88.25 100 GLY A N 1
ATOM 797 C CA . GLY A 1 100 ? -0.647 9.755 -9.196 1.00 88.25 100 GLY A CA 1
ATOM 798 C C . GLY A 1 100 ? -2.165 9.660 -9.385 1.00 88.25 100 GLY A C 1
ATOM 799 O O . GLY A 1 100 ? -2.871 10.579 -8.971 1.00 88.25 100 GLY A O 1
ATOM 800 N N . LEU A 1 101 ? -2.683 8.562 -9.939 1.00 89.88 101 LEU A N 1
ATOM 801 C CA . LEU A 1 101 ? -4.117 8.303 -10.080 1.00 89.88 101 LEU A CA 1
ATOM 802 C C . LEU A 1 101 ? -4.620 7.395 -8.958 1.00 89.88 101 LEU A C 1
ATOM 804 O O . LEU A 1 101 ? -3.950 6.440 -8.568 1.00 89.88 101 LEU A O 1
ATOM 808 N N . ASP A 1 102 ? -5.807 7.688 -8.439 1.00 91.12 102 ASP A N 1
ATOM 809 C CA . ASP A 1 102 ? -6.501 6.838 -7.480 1.00 91.12 102 ASP A CA 1
ATOM 810 C C . ASP A 1 102 ? -6.948 5.545 -8.172 1.00 91.12 102 ASP A C 1
ATOM 812 O O . ASP A 1 102 ? -7.532 5.558 -9.257 1.00 91.12 102 ASP A O 1
ATOM 816 N N . VAL A 1 103 ? -6.670 4.402 -7.556 1.00 91.06 103 VAL A N 1
ATOM 817 C CA . VAL A 1 103 ? -7.000 3.100 -8.153 1.00 91.06 103 VAL A CA 1
ATOM 818 C C . VAL A 1 103 ? -8.505 2.791 -8.152 1.00 91.06 103 VAL A C 1
ATOM 820 O O . VAL A 1 103 ? -8.945 1.875 -8.851 1.00 91.06 103 VAL A O 1
ATOM 823 N N . VAL A 1 104 ? -9.293 3.499 -7.338 1.00 89.62 104 VAL A N 1
ATOM 824 C CA . VAL A 1 104 ? -10.741 3.305 -7.202 1.00 89.62 104 VAL A CA 1
ATOM 825 C C . VAL A 1 104 ? -11.489 3.982 -8.339 1.00 89.62 104 VAL A C 1
ATOM 827 O O . VAL A 1 104 ? -12.437 3.391 -8.837 1.00 89.62 104 VAL A O 1
ATOM 830 N N . ASP A 1 105 ? -11.088 5.188 -8.747 1.00 86.88 105 ASP A N 1
ATOM 831 C CA . ASP A 1 105 ? -11.833 5.986 -9.733 1.00 86.88 105 ASP A CA 1
ATOM 832 C C . ASP A 1 105 ? -11.006 6.449 -10.946 1.00 86.88 105 ASP A C 1
ATOM 834 O O . ASP A 1 105 ? -11.560 7.022 -11.883 1.00 86.88 105 ASP A O 1
ATOM 838 N N . GLY A 1 106 ? -9.694 6.198 -10.963 1.00 86.94 106 GLY A N 1
ATOM 839 C CA . GLY A 1 106 ? -8.800 6.595 -12.054 1.00 86.94 106 GLY A CA 1
ATOM 840 C C . GLY A 1 106 ? -8.557 8.102 -12.171 1.00 86.94 106 GLY A C 1
ATOM 841 O O . GLY A 1 106 ? -7.900 8.536 -13.111 1.00 86.94 106 GLY A O 1
ATOM 842 N N . GLN A 1 107 ? -9.067 8.909 -11.240 1.00 88.62 107 GLN A N 1
ATOM 843 C CA . GLN A 1 107 ? -8.873 10.359 -11.197 1.00 88.62 107 GLN A CA 1
ATOM 844 C C . GLN A 1 107 ? -7.668 10.704 -10.307 1.00 88.62 107 GLN A C 1
ATOM 846 O O . GLN A 1 107 ? -7.212 9.843 -9.552 1.00 88.62 107 GLN A O 1
ATOM 851 N N . PRO A 1 108 ? -7.156 11.951 -10.317 1.00 91.19 108 PRO A N 1
ATOM 852 C CA . PRO A 1 108 ? -6.037 12.340 -9.462 1.00 91.19 108 PRO A CA 1
ATOM 853 C C . PRO A 1 108 ? -6.222 11.894 -8.005 1.00 91.19 108 PRO A C 1
ATOM 855 O O . PRO A 1 108 ? -7.293 12.070 -7.405 1.00 91.19 108 PRO A O 1
ATOM 858 N N . ALA A 1 109 ? -5.187 11.259 -7.459 1.00 90.69 109 ALA A N 1
ATOM 859 C CA . ALA A 1 109 ? -5.205 10.711 -6.116 1.00 90.69 109 ALA A CA 1
ATOM 860 C C . ALA A 1 109 ? -5.246 11.827 -5.072 1.00 90.69 109 ALA A C 1
ATOM 862 O O . ALA A 1 109 ? -4.618 12.877 -5.207 1.00 90.69 109 ALA A O 1
ATOM 863 N N . SER A 1 110 ? -5.975 11.585 -3.989 1.00 94.31 110 SER A N 1
ATOM 864 C CA . SER A 1 110 ? -6.024 12.502 -2.859 1.00 94.31 110 SER A CA 1
ATOM 865 C C . SER A 1 110 ? -6.252 11.725 -1.582 1.00 94.31 110 SER A C 1
ATOM 867 O O . SER A 1 110 ? -7.105 10.844 -1.528 1.00 94.31 110 SER A O 1
ATOM 869 N N . LEU A 1 111 ? -5.569 12.125 -0.510 1.00 94.06 111 LEU A N 1
ATOM 870 C CA . LEU A 1 111 ? -5.843 11.580 0.814 1.00 94.06 111 LEU A CA 1
ATOM 871 C C . LEU A 1 111 ? -7.287 11.811 1.260 1.00 94.06 111 LEU A C 1
ATOM 873 O O . LEU A 1 111 ? -7.762 11.075 2.109 1.00 94.06 111 LEU A O 1
ATOM 877 N N . ARG A 1 112 ? -8.001 12.797 0.706 1.00 94.31 112 ARG A N 1
ATOM 878 C CA . ARG A 1 112 ? -9.404 13.067 1.059 1.00 94.31 112 ARG A CA 1
ATOM 879 C C . ARG A 1 112 ? -10.387 12.087 0.414 1.00 94.31 112 ARG A C 1
ATOM 881 O O . ARG A 1 112 ? -11.519 11.981 0.882 1.00 94.31 112 ARG A O 1
ATOM 888 N N . LYS A 1 113 ? -9.976 11.380 -0.642 1.00 93.94 113 LYS A N 1
ATOM 889 C CA . LYS A 1 113 ? -10.808 10.369 -1.304 1.00 93.94 113 LYS A CA 1
ATOM 890 C C . LYS A 1 113 ? -10.959 9.131 -0.443 1.00 93.94 113 LYS A C 1
ATOM 892 O O . LYS A 1 113 ? -10.118 8.860 0.412 1.00 93.94 113 LYS A O 1
ATOM 897 N N . ARG A 1 114 ? -12.045 8.389 -0.668 1.00 93.25 114 ARG A N 1
ATOM 898 C CA . ARG A 1 114 ? -12.307 7.126 0.026 1.00 93.25 114 ARG A CA 1
ATOM 899 C C . ARG A 1 114 ? -11.578 5.973 -0.657 1.00 93.25 114 ARG A C 1
ATOM 901 O O . ARG A 1 114 ? -11.534 5.911 -1.878 1.00 93.25 114 ARG A O 1
ATOM 908 N N . GLY A 1 115 ? -11.034 5.072 0.152 1.00 93.94 115 GLY A N 1
ATOM 909 C CA . GLY A 1 115 ? -10.314 3.883 -0.290 1.00 93.94 115 GLY A CA 1
ATOM 910 C C . GLY A 1 115 ? -11.089 2.589 -0.047 1.00 93.94 115 GLY A C 1
ATOM 911 O O . GLY A 1 115 ? -12.267 2.588 0.316 1.00 93.94 115 GLY A O 1
ATOM 912 N N . TYR A 1 116 ? -10.399 1.464 -0.203 1.00 95.19 116 TYR A N 1
ATOM 913 C CA . TYR A 1 116 ? -10.949 0.146 0.101 1.00 95.19 116 TYR A CA 1
ATOM 914 C C . TYR A 1 116 ? -11.010 -0.085 1.607 1.00 95.19 116 TYR A C 1
ATOM 916 O O . TYR A 1 116 ? -10.042 0.182 2.317 1.00 95.19 116 TYR A O 1
ATOM 924 N N . ILE A 1 117 ? -12.112 -0.655 2.091 1.00 96.69 117 ILE A N 1
ATOM 925 C CA . ILE A 1 117 ? -12.189 -1.161 3.463 1.00 96.69 117 ILE A CA 1
ATOM 926 C C . ILE A 1 117 ? -11.678 -2.600 3.480 1.00 96.69 117 ILE A C 1
ATOM 928 O O . ILE A 1 117 ? -12.252 -3.475 2.833 1.00 96.69 117 ILE A O 1
ATOM 932 N N . VAL A 1 118 ? -10.600 -2.836 4.223 1.00 97.06 118 VAL A N 1
ATOM 933 C CA . VAL A 1 118 ? -9.952 -4.140 4.370 1.00 97.06 118 VAL A CA 1
ATOM 934 C C . VAL A 1 118 ? -10.216 -4.652 5.780 1.00 97.06 118 VAL A C 1
ATOM 936 O O . VAL A 1 118 ? -9.836 -4.018 6.767 1.00 97.06 118 VAL A O 1
ATOM 939 N N . TRP A 1 119 ? -10.896 -5.790 5.886 1.00 96.50 119 TRP A N 1
ATOM 940 C CA . TRP A 1 119 ? -11.228 -6.413 7.166 1.00 96.50 119 TRP A CA 1
ATOM 941 C C . TRP A 1 119 ? -9.988 -7.017 7.844 1.00 96.50 119 TRP A C 1
ATOM 943 O O . TRP A 1 119 ? -8.969 -7.206 7.173 1.00 96.50 119 TRP A O 1
ATOM 953 N N . PRO A 1 120 ? -10.042 -7.297 9.161 1.00 96.56 120 PRO A N 1
ATOM 954 C CA . PRO A 1 120 ? -8.976 -8.016 9.859 1.00 96.56 120 PRO A CA 1
ATOM 955 C C . PRO A 1 120 ? -8.573 -9.293 9.116 1.00 96.56 120 PRO A C 1
ATOM 957 O O . PRO A 1 120 ? -9.434 -9.984 8.569 1.00 96.56 120 PRO A O 1
ATOM 960 N N . ASP A 1 121 ? -7.268 -9.564 9.055 1.00 95.19 121 ASP A N 1
ATOM 961 C CA . ASP A 1 121 ? -6.647 -10.714 8.372 1.00 95.19 121 ASP A CA 1
ATOM 962 C C . ASP A 1 121 ? -6.916 -10.837 6.856 1.00 95.19 121 ASP A C 1
ATOM 964 O O . ASP A 1 121 ? -6.392 -11.735 6.185 1.00 95.19 121 ASP A O 1
ATOM 968 N N . GLN A 1 122 ? -7.677 -9.912 6.267 1.00 97.44 122 GLN A N 1
ATOM 969 C CA . GLN A 1 122 ? -7.985 -9.916 4.844 1.00 97.44 122 GLN A CA 1
ATOM 970 C C . GLN A 1 122 ? -6.784 -9.435 4.017 1.00 97.44 122 GLN A C 1
ATOM 972 O O . GLN A 1 122 ? -6.046 -8.520 4.389 1.00 97.44 122 GLN A O 1
ATOM 977 N N . THR A 1 123 ? -6.622 -10.029 2.832 1.00 97.56 123 THR A N 1
ATOM 978 C CA . THR A 1 123 ? -5.738 -9.510 1.781 1.00 97.56 123 THR A CA 1
ATOM 979 C C . THR A 1 123 ? -6.564 -8.870 0.668 1.00 97.56 123 THR A C 1
ATOM 981 O O . THR A 1 123 ? -7.420 -9.519 0.069 1.00 97.56 123 THR A O 1
ATOM 984 N N . LEU A 1 124 ? -6.283 -7.602 0.382 1.00 96.00 124 LEU A N 1
ATOM 985 C CA . LEU A 1 124 ? -6.778 -6.864 -0.773 1.00 96.00 124 LEU A CA 1
ATOM 986 C C . LEU A 1 124 ? -5.804 -7.027 -1.948 1.00 96.00 124 LEU A C 1
ATOM 988 O O . LEU A 1 124 ? -4.604 -6.803 -1.795 1.00 96.00 124 LEU A O 1
ATOM 992 N N . GLU A 1 125 ? -6.329 -7.379 -3.121 1.00 95.31 125 GLU A N 1
ATOM 993 C CA . GLU A 1 125 ? -5.582 -7.466 -4.381 1.00 95.31 125 GLU A CA 1
ATOM 994 C C . GLU A 1 125 ? -6.188 -6.498 -5.404 1.00 95.31 125 GLU A C 1
ATOM 996 O O . GLU A 1 125 ? -7.328 -6.674 -5.836 1.00 95.31 125 GLU A O 1
ATOM 1001 N N . ILE A 1 126 ? -5.418 -5.491 -5.812 1.00 93.50 126 ILE A N 1
ATOM 1002 C CA . ILE A 1 126 ? -5.846 -4.443 -6.746 1.00 93.50 126 ILE A CA 1
ATOM 1003 C C . ILE A 1 126 ? -5.123 -4.671 -8.069 1.00 93.50 126 ILE A C 1
ATOM 1005 O O . ILE A 1 126 ? -3.911 -4.492 -8.155 1.00 93.50 126 ILE A O 1
ATOM 1009 N N . ARG A 1 127 ? -5.854 -5.112 -9.094 1.00 91.06 127 ARG A N 1
ATOM 1010 C CA . ARG A 1 127 ? -5.282 -5.521 -10.393 1.00 91.06 127 ARG A CA 1
ATOM 1011 C C . ARG A 1 127 ? -5.350 -4.437 -11.468 1.00 91.06 127 ARG A C 1
ATOM 1013 O O . ARG A 1 127 ? -4.859 -4.663 -12.570 1.00 91.06 127 ARG A O 1
ATOM 1020 N N . GLY A 1 128 ? -6.002 -3.317 -11.181 1.00 85.69 128 GLY A N 1
ATOM 1021 C CA . GLY A 1 128 ? -6.311 -2.310 -12.179 1.00 85.69 128 GLY A CA 1
ATOM 1022 C C . GLY A 1 128 ? -7.172 -1.168 -11.658 1.00 85.69 128 GLY A C 1
ATOM 1023 O O . GLY A 1 128 ? -7.677 -1.242 -10.535 1.00 85.69 128 GLY A O 1
ATOM 1024 N N . TRP A 1 129 ? -7.357 -0.148 -12.495 1.00 82.50 129 TRP A N 1
ATOM 1025 C CA . TRP A 1 129 ? -8.279 0.957 -12.233 1.00 82.50 129 TRP A CA 1
ATOM 1026 C C . TRP A 1 129 ? -9.719 0.477 -12.384 1.00 82.50 129 TRP A C 1
ATOM 1028 O O . TRP A 1 129 ? -10.071 -0.173 -13.375 1.00 82.50 129 TRP A O 1
ATOM 1038 N N . ARG A 1 130 ? -10.566 0.811 -11.411 1.00 71.31 130 ARG A N 1
ATOM 1039 C CA . ARG A 1 130 ? -11.993 0.486 -11.451 1.00 71.31 130 ARG A CA 1
ATOM 1040 C C . ARG A 1 130 ? -12.761 1.639 -12.102 1.00 71.31 130 ARG A C 1
ATOM 1042 O O . ARG A 1 130 ? -13.398 2.433 -11.429 1.00 71.31 130 ARG A O 1
ATOM 1049 N N . ALA A 1 131 ? -12.696 1.733 -13.429 1.00 53.19 131 ALA A N 1
ATOM 1050 C CA . ALA A 1 131 ? -13.356 2.811 -14.172 1.00 53.19 131 ALA A CA 1
ATOM 1051 C C . ALA A 1 131 ? -14.902 2.738 -14.108 1.00 53.19 131 ALA A C 1
ATOM 1053 O O . ALA A 1 131 ? -15.576 3.745 -14.298 1.00 53.19 131 ALA A O 1
ATOM 1054 N N . SER A 1 132 ? -15.479 1.565 -13.814 1.00 50.22 132 SER A N 1
ATOM 1055 C CA . SER A 1 132 ? -16.901 1.361 -13.484 1.00 50.22 132 SER A CA 1
ATOM 1056 C C . SER A 1 132 ? -17.120 -0.067 -12.952 1.00 50.22 132 SER A C 1
ATOM 1058 O O . SER A 1 132 ? -16.188 -0.871 -12.922 1.00 50.22 132 SER A O 1
ATOM 1060 N N . GLU A 1 133 ? -18.340 -0.430 -12.534 1.00 48.50 133 GLU A N 1
ATOM 1061 C CA . GLU A 1 133 ? -18.656 -1.774 -12.005 1.00 48.50 133 GLU A CA 1
ATOM 1062 C C . GLU A 1 133 ? -18.349 -2.944 -12.962 1.00 48.50 133 GLU A C 1
ATOM 1064 O O . GLU A 1 133 ? -18.323 -4.089 -12.510 1.00 48.50 133 GLU A O 1
ATOM 1069 N N . LYS A 1 134 ? -18.101 -2.680 -14.254 1.00 47.69 134 LYS A N 1
ATOM 1070 C CA . LYS A 1 134 ? -17.966 -3.713 -15.294 1.00 47.69 134 LYS A CA 1
ATOM 1071 C C . LYS A 1 134 ? -16.587 -3.816 -15.946 1.00 47.69 134 LYS A C 1
ATOM 1073 O O . LYS A 1 134 ? -16.327 -4.832 -16.583 1.00 47.69 134 LYS A O 1
ATOM 1078 N N . GLU A 1 135 ? -15.693 -2.843 -15.771 1.00 52.34 135 GLU A N 1
ATOM 1079 C CA . GLU A 1 135 ? -14.421 -2.821 -16.503 1.00 52.34 135 GLU A CA 1
ATOM 1080 C C . GLU A 1 135 ? -13.236 -2.481 -15.591 1.00 52.34 135 GLU A C 1
ATOM 1082 O O . GLU A 1 135 ? -13.208 -1.445 -14.924 1.00 52.34 135 GLU A O 1
ATOM 1087 N N . VAL A 1 136 ? -12.259 -3.394 -15.544 1.00 62.53 136 VAL A N 1
ATOM 1088 C CA . VAL A 1 136 ? -11.002 -3.233 -14.804 1.00 62.53 136 VAL A CA 1
ATOM 1089 C C . VAL A 1 136 ? -9.871 -3.126 -15.819 1.00 62.53 136 VAL A C 1
ATOM 1091 O O . VAL A 1 136 ? -9.419 -4.138 -16.365 1.00 62.53 136 VAL A O 1
ATOM 1094 N N . ALA A 1 137 ? -9.388 -1.908 -16.056 1.00 74.38 137 ALA A N 1
ATOM 1095 C CA . ALA A 1 137 ? -8.188 -1.695 -16.856 1.00 74.38 137 ALA A CA 1
ATOM 1096 C C . ALA A 1 137 ? -6.984 -2.229 -16.068 1.00 74.38 137 ALA A C 1
ATOM 1098 O O . ALA A 1 137 ? -6.706 -1.750 -14.975 1.00 74.38 137 ALA A O 1
ATOM 1099 N N . SER A 1 138 ? -6.311 -3.270 -16.568 1.00 84.44 138 SER A N 1
ATOM 1100 C CA . SER A 1 138 ? -5.235 -3.938 -15.818 1.00 84.44 138 SER A CA 1
ATOM 1101 C C . SER A 1 138 ? -4.009 -3.039 -15.670 1.00 84.44 138 SER A C 1
ATOM 1103 O O . SER A 1 138 ? -3.595 -2.414 -16.643 1.00 84.44 138 SER A O 1
ATOM 1105 N N . PHE A 1 139 ? -3.363 -3.060 -14.504 1.00 88.62 139 PHE A N 1
ATOM 1106 C CA . PHE A 1 139 ? -2.039 -2.464 -14.363 1.00 88.62 139 PHE A CA 1
ATOM 1107 C C . PHE A 1 139 ? -1.011 -3.259 -15.168 1.00 88.62 139 PHE A C 1
ATOM 1109 O O . PHE A 1 139 ? -0.963 -4.493 -15.093 1.00 88.62 139 PHE A O 1
ATOM 1116 N N . VAL A 1 140 ? -0.179 -2.548 -15.924 1.00 87.00 140 VAL A N 1
ATOM 1117 C CA . VAL A 1 140 ? 0.858 -3.121 -16.782 1.00 87.00 140 VAL A CA 1
ATOM 1118 C C . VAL A 1 140 ? 2.150 -2.346 -16.574 1.00 87.00 140 VAL A C 1
ATOM 1120 O O . VAL A 1 140 ? 2.142 -1.119 -16.516 1.00 87.00 140 VAL A O 1
ATOM 1123 N N . PHE A 1 141 ? 3.268 -3.060 -16.467 1.00 85.19 141 PHE A N 1
ATOM 1124 C CA . PHE A 1 141 ? 4.582 -2.432 -16.439 1.00 85.19 141 PHE A CA 1
ATOM 1125 C C . PHE A 1 141 ? 4.908 -1.819 -17.799 1.00 85.19 141 PHE A C 1
ATOM 1127 O O . PHE A 1 141 ? 5.228 -2.533 -18.750 1.00 85.19 141 PHE A O 1
ATOM 1134 N N . SER A 1 142 ? 4.868 -0.493 -17.863 1.00 71.81 142 SER A N 1
ATOM 1135 C CA . SER A 1 142 ? 5.368 0.264 -19.005 1.00 71.81 142 SER A CA 1
ATOM 1136 C C . SER A 1 142 ? 6.754 0.805 -18.653 1.00 71.81 142 SER A C 1
ATOM 1138 O O . SER A 1 142 ? 6.892 1.428 -17.601 1.00 71.81 142 SER A O 1
ATOM 1140 N N . PRO A 1 143 ? 7.796 0.546 -19.462 1.00 60.72 143 PRO A N 1
ATOM 1141 C CA . PRO A 1 143 ? 9.103 1.138 -19.223 1.00 60.72 143 PRO A CA 1
ATOM 1142 C C . PRO A 1 143 ? 8.987 2.657 -19.328 1.00 60.72 143 PRO A C 1
ATOM 1144 O O . PRO A 1 143 ? 8.375 3.175 -20.264 1.00 60.72 143 PRO A O 1
ATOM 1147 N N . VAL A 1 144 ? 9.607 3.367 -18.391 1.00 59.62 144 VAL A N 1
ATOM 1148 C CA . VAL A 1 144 ? 9.804 4.810 -18.523 1.00 59.62 144 VAL A CA 1
ATOM 1149 C C . VAL A 1 144 ? 10.964 4.990 -19.497 1.00 59.62 144 VAL A C 1
ATOM 1151 O O . VAL A 1 144 ? 12.126 4.956 -19.107 1.00 59.62 144 VAL A O 1
ATOM 1154 N N . SER A 1 145 ? 10.673 5.062 -20.796 1.00 46.81 145 SER A N 1
ATOM 1155 C CA . SER A 1 145 ? 11.706 5.252 -21.816 1.00 46.81 145 SER A CA 1
ATOM 1156 C C . SER A 1 145 ? 12.238 6.685 -21.748 1.00 46.81 145 SER A C 1
ATOM 1158 O O . SER A 1 145 ? 11.636 7.597 -22.310 1.00 46.81 145 SER A O 1
ATOM 1160 N N . GLY A 1 146 ? 13.349 6.885 -21.041 1.00 48.41 146 GLY A N 1
ATOM 1161 C CA . GLY A 1 146 ? 14.047 8.166 -20.935 1.00 48.41 146 GLY A CA 1
ATOM 1162 C C . GLY A 1 146 ? 14.844 8.276 -19.638 1.00 48.41 146 GLY A C 1
ATOM 1163 O O . GLY A 1 146 ? 14.474 7.671 -18.634 1.00 48.41 146 GLY A O 1
ATOM 1164 N N . SER A 1 147 ? 15.939 9.043 -19.663 1.00 41.28 147 SER A N 1
ATOM 1165 C CA . SER A 1 147 ? 16.784 9.321 -18.498 1.00 41.28 147 SER A CA 1
ATOM 1166 C C . SER A 1 147 ? 15.927 9.780 -17.317 1.00 41.28 147 SER A C 1
ATOM 1168 O O . SER A 1 147 ? 15.387 10.890 -17.328 1.00 41.28 147 SER A O 1
ATOM 1170 N N . TYR A 1 148 ? 15.816 8.931 -16.293 1.00 44.44 148 TYR A N 1
ATOM 1171 C CA . TYR A 1 148 ? 15.039 9.192 -15.075 1.00 44.44 148 TYR A CA 1
ATOM 1172 C C . TYR A 1 148 ? 15.484 10.500 -14.389 1.00 44.44 148 TYR A C 1
ATOM 1174 O O . TYR A 1 148 ? 14.693 11.192 -13.749 1.00 44.44 148 TYR A O 1
ATOM 1182 N N . SER A 1 149 ? 16.742 10.887 -14.625 1.00 45.03 149 SER A N 1
ATOM 1183 C CA . SER A 1 149 ? 17.382 12.144 -14.230 1.00 45.03 149 SER A CA 1
ATOM 1184 C C . SER A 1 149 ? 16.659 13.411 -14.713 1.00 45.03 149 SER A C 1
ATOM 1186 O O . SER A 1 149 ? 16.680 14.420 -14.012 1.00 45.03 149 SER A O 1
ATOM 1188 N N . ASN A 1 150 ? 15.974 13.374 -15.863 1.00 41.16 150 ASN A N 1
ATOM 1189 C CA . ASN A 1 150 ? 15.299 14.549 -16.434 1.00 41.16 150 ASN A CA 1
ATOM 1190 C C . ASN A 1 150 ? 13.873 14.756 -15.888 1.00 41.16 150 ASN A C 1
ATOM 1192 O O . ASN A 1 150 ? 13.303 15.829 -16.064 1.00 41.16 150 ASN A O 1
ATOM 1196 N N . LEU A 1 151 ? 13.305 13.770 -15.183 1.00 46.25 151 LEU A N 1
ATOM 1197 C CA . LEU A 1 151 ? 11.941 13.824 -14.630 1.00 46.25 151 LEU A CA 1
ATOM 1198 C C . LEU A 1 151 ? 11.863 14.518 -13.254 1.00 46.25 151 LEU A C 1
ATOM 1200 O O . LEU A 1 151 ? 10.777 14.703 -12.705 1.00 46.25 151 LEU A O 1
ATOM 1204 N N . GLN A 1 152 ? 13.003 14.946 -12.702 1.00 42.78 152 GLN A N 1
ATOM 1205 C CA . GLN A 1 152 ? 13.079 15.734 -11.462 1.00 42.78 152 GLN A CA 1
ATOM 1206 C C . GLN A 1 152 ? 12.512 17.163 -11.627 1.00 42.78 152 GLN A C 1
ATOM 1208 O O . GLN A 1 152 ? 12.058 17.772 -10.649 1.00 42.78 152 GLN A O 1
ATOM 1213 N N . TYR A 1 153 ? 12.474 17.685 -12.860 1.00 37.31 153 TYR A N 1
ATOM 1214 C CA . TYR A 1 153 ? 12.041 19.047 -13.179 1.00 37.31 153 TYR A CA 1
ATOM 1215 C C . TYR A 1 153 ? 10.723 19.059 -13.971 1.00 37.31 153 TYR A C 1
ATOM 1217 O O . TYR A 1 153 ? 10.714 18.948 -15.189 1.00 37.31 153 TYR A O 1
ATOM 1225 N N . GLY A 1 154 ? 9.609 19.261 -13.257 1.00 33.69 154 GLY A N 1
ATOM 1226 C CA . GLY A 1 154 ? 8.330 19.706 -13.830 1.00 33.69 154 GLY A CA 1
ATOM 1227 C C . GLY A 1 154 ? 7.297 18.608 -14.109 1.00 33.69 154 GLY A C 1
ATOM 1228 O O . GLY A 1 154 ? 7.534 17.714 -14.915 1.00 33.69 154 GLY A O 1
ATOM 1229 N N . GLU A 1 155 ? 6.141 18.720 -13.433 1.00 41.06 155 GLU A N 1
ATOM 1230 C CA . GLU A 1 155 ? 4.797 18.166 -13.745 1.00 41.06 155 GLU A CA 1
ATOM 1231 C C . GLU A 1 155 ? 4.629 16.636 -13.953 1.00 41.06 155 GLU A C 1
ATOM 1233 O O . GLU A 1 155 ? 3.525 16.120 -13.826 1.00 41.06 155 GLU A O 1
ATOM 1238 N N . THR A 1 156 ? 5.702 15.866 -14.146 1.00 46.31 156 THR A N 1
ATOM 1239 C CA . THR A 1 156 ? 5.684 14.427 -14.504 1.00 46.31 156 THR A CA 1
ATOM 1240 C C . THR A 1 156 ? 6.013 13.509 -13.310 1.00 46.31 156 THR A C 1
ATOM 1242 O O . THR A 1 156 ? 6.383 12.347 -13.462 1.00 46.31 156 THR A O 1
ATOM 1245 N N . ARG A 1 157 ? 5.903 14.043 -12.085 1.00 55.59 157 ARG A N 1
ATOM 1246 C CA . ARG A 1 157 ? 6.571 13.561 -10.855 1.00 55.59 157 ARG A CA 1
ATOM 1247 C C . ARG A 1 157 ? 6.143 12.195 -10.305 1.00 55.59 157 ARG A C 1
ATOM 1249 O O . ARG A 1 157 ? 6.759 11.734 -9.349 1.00 55.59 157 ARG A O 1
ATOM 1256 N N . ASN A 1 158 ? 5.125 11.551 -10.870 1.00 60.69 158 ASN A N 1
ATOM 1257 C CA . ASN A 1 158 ? 4.554 10.338 -10.280 1.00 60.69 158 ASN A CA 1
ATOM 1258 C C . ASN A 1 158 ? 4.685 9.084 -11.151 1.00 60.69 158 ASN A C 1
ATOM 1260 O O . ASN A 1 158 ? 4.281 8.026 -10.691 1.00 60.69 158 ASN A O 1
ATOM 1264 N N . VAL A 1 159 ? 5.245 9.159 -12.363 1.00 74.06 159 VAL A N 1
ATOM 1265 C CA . VAL A 1 159 ? 5.371 7.979 -13.237 1.00 74.06 159 VAL A CA 1
ATOM 1266 C C . VAL A 1 159 ? 6.305 6.942 -12.607 1.00 74.06 159 VAL A C 1
ATOM 1268 O O . VAL A 1 159 ? 7.419 7.270 -12.200 1.00 74.06 159 VAL A O 1
ATOM 1271 N N . GLY A 1 160 ? 5.858 5.688 -12.538 1.00 86.50 160 GLY A N 1
ATOM 1272 C CA . GLY A 1 160 ? 6.610 4.604 -11.915 1.00 86.50 160 GLY A CA 1
ATOM 1273 C C . GLY A 1 160 ? 6.484 4.591 -10.392 1.00 86.50 160 GLY A C 1
ATOM 1274 O O . GLY A 1 160 ? 7.390 4.102 -9.721 1.00 86.50 160 GLY A O 1
ATOM 1275 N N . VAL A 1 161 ? 5.408 5.140 -9.817 1.00 91.56 161 VAL A N 1
ATOM 1276 C CA . VAL A 1 161 ? 5.223 5.205 -8.356 1.00 91.56 161 VAL A CA 1
ATOM 1277 C C . VAL A 1 161 ? 3.866 4.650 -7.946 1.00 91.56 161 VAL A C 1
ATOM 1279 O O . VAL A 1 161 ? 2.819 5.044 -8.457 1.00 91.56 161 VAL A O 1
ATOM 1282 N N . VAL A 1 162 ? 3.882 3.761 -6.955 1.00 95.12 162 VAL A N 1
ATOM 1283 C CA . VAL A 1 162 ? 2.697 3.308 -6.227 1.00 95.12 162 VAL A CA 1
ATOM 1284 C C . VAL A 1 162 ? 2.723 3.894 -4.821 1.00 95.12 162 VAL A C 1
ATOM 1286 O O . VAL A 1 162 ? 3.687 3.689 -4.080 1.00 95.12 162 VAL A O 1
ATOM 1289 N N . GLY A 1 163 ? 1.658 4.599 -4.445 1.00 96.81 163 GLY A N 1
ATOM 1290 C CA . GLY A 1 163 ? 1.472 5.161 -3.110 1.00 96.81 163 GLY A CA 1
ATOM 1291 C C . GLY A 1 163 ? 0.471 4.359 -2.281 1.00 96.81 163 GLY A C 1
ATOM 1292 O O . GLY A 1 163 ? -0.532 3.869 -2.801 1.00 96.81 163 GLY A O 1
ATOM 1293 N N . LEU A 1 164 ? 0.724 4.262 -0.977 1.00 98.38 164 LEU A N 1
ATOM 1294 C CA . LEU A 1 164 ? -0.166 3.659 0.009 1.00 98.38 164 LEU A CA 1
ATOM 1295 C C . LEU A 1 164 ? -0.406 4.631 1.169 1.00 98.38 164 LEU A C 1
ATOM 1297 O O . LEU A 1 164 ? 0.536 5.127 1.787 1.00 98.38 164 LEU A O 1
ATOM 1301 N N . ALA A 1 165 ? -1.674 4.823 1.520 1.00 98.38 165 ALA A N 1
ATOM 1302 C CA . ALA A 1 165 ? -2.092 5.489 2.745 1.00 98.38 165 ALA A CA 1
ATOM 1303 C C . ALA A 1 165 ? -3.119 4.629 3.487 1.00 98.38 165 ALA A C 1
ATOM 1305 O O . ALA A 1 165 ? -4.099 4.159 2.907 1.00 98.38 165 ALA A O 1
ATOM 1306 N N . VAL A 1 166 ? -2.893 4.430 4.785 1.00 98.50 166 VAL A N 1
ATOM 1307 C CA . VAL A 1 166 ? -3.743 3.599 5.644 1.00 98.50 166 VAL A CA 1
ATOM 1308 C C . VAL A 1 166 ? -4.389 4.471 6.707 1.00 98.50 166 VAL A C 1
ATOM 1310 O O . VAL A 1 166 ? -3.715 5.253 7.372 1.00 98.50 166 VAL A O 1
ATOM 1313 N N . PHE A 1 167 ? -5.690 4.306 6.903 1.00 98.38 167 PHE A N 1
ATOM 1314 C CA . PHE A 1 167 ? -6.459 5.013 7.915 1.00 98.38 167 PHE A CA 1
ATOM 1315 C C . PHE A 1 167 ? -7.127 4.023 8.863 1.00 98.38 167 PHE A C 1
ATOM 1317 O O . PHE A 1 167 ? -7.674 3.000 8.445 1.00 98.38 167 PHE A O 1
ATOM 1324 N N . THR A 1 168 ? -7.099 4.351 10.151 1.00 97.62 168 THR A N 1
ATOM 1325 C CA . THR A 1 168 ? -7.763 3.583 11.205 1.00 97.62 168 THR A CA 1
ATOM 1326 C C . THR A 1 168 ? -9.187 4.077 11.432 1.00 97.62 168 THR A C 1
ATOM 1328 O O . THR A 1 168 ? -9.524 5.231 11.145 1.00 97.62 168 THR A O 1
ATOM 1331 N N . GLU A 1 169 ? -10.034 3.196 11.954 1.00 96.06 169 GLU A N 1
ATOM 1332 C CA . GLU A 1 169 ? -11.416 3.520 12.296 1.00 96.06 169 GLU A CA 1
ATOM 1333 C C . GLU A 1 169 ? -11.495 4.363 13.580 1.00 96.06 169 GLU A C 1
ATOM 1335 O O . GLU A 1 169 ? -10.803 4.101 14.565 1.00 96.06 169 GLU A O 1
ATOM 1340 N N . LYS A 1 170 ? -12.345 5.394 13.578 1.00 94.44 170 LYS A N 1
ATOM 1341 C CA . LYS A 1 170 ? -12.532 6.293 14.719 1.00 94.44 170 LYS A CA 1
ATOM 1342 C C . LYS A 1 170 ? -13.045 5.520 15.931 1.00 94.44 170 LYS A C 1
ATOM 1344 O O . LYS A 1 170 ? -14.081 4.868 15.860 1.00 94.44 170 LYS A O 1
ATOM 1349 N N . GLY A 1 171 ? -12.358 5.685 17.059 1.00 93.06 171 GLY A N 1
ATOM 1350 C CA . GLY A 1 171 ? -12.764 5.097 18.334 1.00 93.06 171 GLY A CA 1
ATOM 1351 C C . GLY A 1 171 ? -12.508 3.594 18.443 1.00 93.06 171 GLY A C 1
ATOM 1352 O O . GLY A 1 171 ? -12.969 2.995 19.406 1.00 93.06 171 GLY A O 1
ATOM 1353 N N . ILE A 1 172 ? -11.775 2.986 17.505 1.00 93.81 172 ILE A N 1
ATOM 1354 C CA . ILE A 1 172 ? -11.362 1.581 17.566 1.00 93.81 172 ILE A CA 1
ATOM 1355 C C . ILE A 1 172 ? -9.841 1.520 17.687 1.00 93.81 172 ILE A C 1
ATOM 1357 O O . ILE A 1 172 ? -9.123 2.083 16.860 1.00 93.81 172 ILE A O 1
ATOM 1361 N N . ASP A 1 173 ? -9.344 0.811 18.698 1.00 94.12 173 ASP A N 1
ATOM 1362 C CA . ASP A 1 173 ? -7.922 0.493 18.787 1.00 94.12 173 ASP A CA 1
ATOM 1363 C C . ASP A 1 173 ? -7.572 -0.582 17.737 1.00 94.12 173 ASP A C 1
ATOM 1365 O O . ASP A 1 173 ? -8.176 -1.662 17.737 1.00 94.12 173 ASP A O 1
ATOM 1369 N N . PRO A 1 174 ? -6.624 -0.322 16.818 1.00 94.38 174 PRO A N 1
ATOM 1370 C CA . PRO A 1 174 ? -6.402 -1.210 15.686 1.00 94.38 174 PRO A CA 1
ATOM 1371 C C . PRO A 1 174 ? -5.757 -2.548 16.066 1.00 94.38 174 PRO A C 1
ATOM 1373 O O . PRO A 1 174 ? -5.923 -3.533 15.347 1.00 94.38 174 PRO A O 1
ATOM 1376 N N . TRP A 1 175 ? -5.054 -2.624 17.195 1.00 94.38 175 TRP A N 1
ATOM 1377 C CA . TRP A 1 175 ? -4.370 -3.848 17.618 1.00 94.38 175 TRP A CA 1
ATOM 1378 C C . TRP A 1 175 ? -5.270 -4.805 18.389 1.00 94.38 175 TRP A C 1
ATOM 1380 O O . TRP A 1 175 ? -5.114 -6.018 18.273 1.00 94.38 175 TRP A O 1
ATOM 1390 N N . SER A 1 176 ? -6.225 -4.285 19.153 1.00 92.31 176 SER A N 1
ATOM 1391 C CA . SER A 1 176 ? -7.190 -5.077 19.917 1.00 92.31 176 SER A CA 1
ATOM 1392 C C . SER A 1 176 ? -8.515 -5.282 19.183 1.00 92.31 176 SER A C 1
ATOM 1394 O O . SER A 1 176 ? -9.217 -6.246 19.487 1.00 92.31 176 SER A O 1
ATOM 1396 N N . GLY A 1 177 ? -8.868 -4.391 18.248 1.00 87.44 177 GLY A N 1
ATOM 1397 C CA . GLY A 1 177 ? -10.176 -4.356 17.588 1.00 87.44 177 GLY A CA 1
ATOM 1398 C C . GLY A 1 177 ? -11.312 -3.891 18.507 1.00 87.44 177 GLY A C 1
ATOM 1399 O O . GLY A 1 177 ? -12.481 -3.956 18.132 1.00 87.44 177 GLY A O 1
ATOM 1400 N N . ARG A 1 178 ? -10.992 -3.445 19.729 1.00 86.94 178 ARG A N 1
ATOM 1401 C CA . ARG A 1 178 ? -11.969 -2.990 20.723 1.00 86.94 178 ARG A CA 1
ATOM 1402 C C . ARG A 1 178 ? -12.193 -1.491 20.606 1.00 86.94 178 ARG A C 1
ATOM 1404 O O . ARG A 1 178 ? -11.334 -0.760 20.114 1.00 86.94 178 ARG A O 1
ATOM 1411 N N . SER A 1 179 ? -13.328 -1.027 21.127 1.00 81.62 179 SER A N 1
ATOM 1412 C CA . SER A 1 179 ? -13.523 0.408 21.325 1.00 81.62 179 SER A CA 1
ATOM 1413 C C . SER A 1 179 ? -12.403 0.964 22.211 1.00 81.62 179 SER A C 1
ATOM 1415 O O . SER A 1 179 ? -12.096 0.393 23.262 1.00 81.62 179 SER A O 1
ATOM 1417 N N . ALA A 1 180 ? -11.795 2.071 21.791 1.00 70.81 180 ALA A N 1
ATOM 1418 C CA . ALA A 1 180 ? -10.793 2.787 22.573 1.00 70.81 180 ALA A CA 1
ATOM 1419 C C . ALA A 1 180 ? -11.371 3.230 23.933 1.00 70.81 180 ALA A C 1
ATOM 1421 O O . ALA A 1 180 ? -10.678 3.171 24.945 1.00 70.81 180 ALA A O 1
ATOM 1422 N N . ASP A 1 181 ? -12.673 3.532 23.995 1.00 63.53 181 ASP A N 1
ATOM 1423 C CA . ASP A 1 181 ? -13.362 3.872 25.246 1.00 63.53 181 ASP A CA 1
ATOM 1424 C C . ASP A 1 181 ? -13.469 2.682 26.207 1.00 63.53 181 ASP A C 1
ATOM 1426 O O . ASP A 1 181 ? -13.519 2.866 27.424 1.00 63.53 181 ASP A O 1
ATOM 1430 N N . ALA A 1 182 ? -13.482 1.446 25.691 1.00 59.53 182 ALA A N 1
ATOM 1431 C CA . ALA A 1 182 ? -13.516 0.258 26.538 1.00 59.53 182 ALA A CA 1
ATOM 1432 C C . ALA A 1 182 ? -12.230 0.127 27.368 1.00 59.53 182 ALA A C 1
ATOM 1434 O O . ALA A 1 182 ? -12.314 -0.296 28.516 1.00 59.53 182 ALA A O 1
ATOM 1435 N N . HIS A 1 183 ? -11.072 0.551 26.844 1.00 53.31 183 HIS A N 1
ATOM 1436 C CA . HIS A 1 183 ? -9.822 0.581 27.614 1.00 53.31 183 HIS A CA 1
ATOM 1437 C C . HIS A 1 183 ? -9.913 1.546 28.807 1.00 53.31 183 HIS A C 1
ATOM 1439 O O . HIS A 1 183 ? -9.503 1.183 29.905 1.00 53.31 183 HIS A O 1
ATOM 1445 N N . ASN A 1 184 ? -10.545 2.713 28.626 1.00 54.91 184 ASN A N 1
ATOM 1446 C CA . ASN A 1 184 ? -10.725 3.705 29.694 1.00 54.91 184 ASN A CA 1
ATOM 1447 C C . ASN A 1 184 ? -11.726 3.262 30.774 1.00 54.91 184 ASN A C 1
ATOM 1449 O O . ASN A 1 184 ? -11.599 3.644 31.935 1.00 54.91 184 ASN A O 1
ATOM 1453 N N . ARG A 1 185 ? -12.727 2.443 30.419 1.00 53.53 185 ARG A N 1
ATOM 1454 C CA . ARG A 1 185 ? -13.700 1.921 31.396 1.00 53.53 185 ARG A CA 1
ATOM 1455 C C . ARG A 1 185 ? -13.090 0.897 32.351 1.00 53.53 185 ARG A C 1
ATOM 1457 O O . ARG A 1 185 ? -13.515 0.843 33.497 1.00 53.53 185 ARG A O 1
ATOM 1464 N N . PHE A 1 186 ? -12.098 0.120 31.912 1.00 52.12 186 PHE A N 1
ATOM 1465 C CA . PHE A 1 186 ? -11.396 -0.825 32.791 1.00 52.12 186 PHE A CA 1
ATOM 1466 C C . PHE A 1 186 ? -10.350 -0.154 33.692 1.00 52.12 186 PHE A C 1
ATOM 1468 O O . PHE A 1 186 ? -9.972 -0.736 34.702 1.00 52.12 186 PHE A O 1
ATOM 1475 N N . SER A 1 187 ? -9.905 1.062 33.358 1.00 55.12 187 SER A N 1
ATOM 1476 C CA . SER A 1 187 ? -9.050 1.891 34.220 1.00 55.12 187 SER A CA 1
ATOM 1477 C C . SER A 1 187 ? -9.833 2.851 35.123 1.00 55.12 187 SER A C 1
ATOM 1479 O O . SER A 1 187 ? -9.228 3.555 35.928 1.00 55.12 187 SER A O 1
ATOM 1481 N N . ALA A 1 188 ? -11.160 2.925 34.987 1.00 51.41 188 ALA A N 1
ATOM 1482 C CA . ALA A 1 188 ? -11.989 3.737 35.865 1.00 51.41 188 ALA A CA 1
ATOM 1483 C C . ALA A 1 188 ? -12.040 3.090 37.256 1.00 51.41 188 ALA A C 1
ATOM 1485 O O . ALA A 1 188 ? -12.473 1.947 37.402 1.00 51.41 188 ALA A O 1
ATOM 1486 N N . SER A 1 189 ? -11.600 3.822 38.282 1.00 57.41 189 SER A N 1
ATOM 1487 C CA . SER A 1 189 ? -11.772 3.382 39.665 1.00 57.41 189 SER A CA 1
ATOM 1488 C C . SER A 1 189 ? -13.274 3.301 39.980 1.00 57.41 189 SER A C 1
ATOM 1490 O O . SER A 1 189 ? -13.985 4.281 39.744 1.00 57.41 189 SER A O 1
ATOM 1492 N N . PRO A 1 190 ? -13.788 2.179 40.518 1.00 61.28 190 PRO A N 1
ATOM 1493 C CA . PRO A 1 190 ? -15.198 2.055 40.898 1.00 61.28 190 PRO A CA 1
ATOM 1494 C C . PRO A 1 190 ? -15.576 2.942 42.096 1.00 61.28 190 PRO A C 1
ATOM 1496 O O . PRO A 1 190 ? -16.755 3.060 42.424 1.00 61.28 190 PRO A O 1
ATOM 1499 N N . PHE A 1 191 ? -14.594 3.575 42.741 1.00 63.72 191 PHE A N 1
ATOM 1500 C CA . PHE A 1 191 ? -14.795 4.493 43.852 1.00 63.72 191 PHE A CA 1
ATOM 1501 C C . PHE A 1 191 ? -14.387 5.907 43.435 1.00 63.72 191 PHE A C 1
ATOM 1503 O O . PHE A 1 191 ? -13.249 6.131 43.019 1.00 63.72 191 PHE A O 1
ATOM 1510 N N . ALA A 1 192 ? -15.322 6.855 43.548 1.00 55.59 192 ALA A N 1
ATOM 1511 C CA . ALA A 1 192 ? -15.040 8.276 43.382 1.00 55.59 192 ALA A CA 1
ATOM 1512 C C . ALA A 1 192 ? -14.063 8.745 44.470 1.00 55.59 192 ALA A C 1
ATOM 1514 O O . ALA A 1 192 ? -14.231 8.390 45.640 1.00 55.59 192 ALA A O 1
ATOM 1515 N N . GLU A 1 193 ? -13.063 9.554 44.105 1.00 58.22 193 GLU A N 1
ATOM 1516 C CA . GLU A 1 193 ? -12.237 10.234 45.104 1.00 58.22 193 GLU A CA 1
ATOM 1517 C C . GLU A 1 193 ? -13.144 11.118 45.979 1.00 58.22 193 GLU A C 1
ATOM 1519 O O . GLU A 1 193 ? -13.939 11.899 45.440 1.00 58.22 193 GLU A O 1
ATOM 1524 N N . PRO A 1 194 ? -13.083 10.992 47.319 1.00 52.41 194 PRO A N 1
ATOM 1525 C CA . PRO A 1 194 ? -13.896 11.806 48.210 1.00 52.41 194 PRO A CA 1
ATOM 1526 C C . PRO A 1 194 ? -13.654 13.293 47.931 1.00 52.41 194 PRO A C 1
ATOM 1528 O O . PRO A 1 194 ? -12.503 1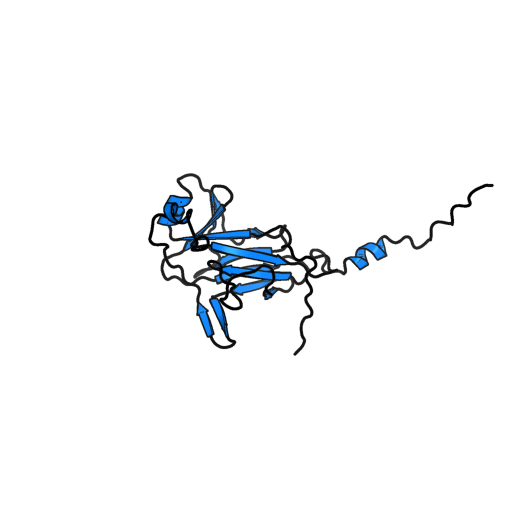3.683 47.710 1.00 52.41 194 PRO A O 1
ATOM 1531 N N . PRO A 1 195 ? -14.692 14.149 47.972 1.00 56.97 195 PRO A N 1
ATOM 1532 C CA . PRO A 1 195 ? -14.500 15.578 47.778 1.00 56.97 195 PRO A CA 1
ATOM 1533 C C . PRO A 1 195 ? -13.469 16.080 48.789 1.00 56.97 195 PRO A C 1
ATOM 1535 O O . PRO A 1 195 ? -13.639 15.894 49.997 1.00 56.97 195 PRO A O 1
ATOM 1538 N N . MET A 1 196 ? -12.395 16.701 48.292 1.00 57.38 196 MET A N 1
ATOM 1539 C CA . MET A 1 196 ? -11.373 17.313 49.136 1.00 57.38 196 MET A CA 1
ATOM 1540 C C . MET A 1 196 ? -12.054 18.329 50.052 1.00 57.38 196 MET A C 1
ATOM 1542 O O . MET A 1 196 ? -12.443 19.421 49.628 1.00 57.38 196 MET A O 1
ATOM 1546 N N . ARG A 1 197 ? -12.222 17.969 51.327 1.00 53.44 197 ARG A N 1
ATOM 1547 C CA . ARG A 1 197 ? -12.639 18.917 52.354 1.00 53.44 197 ARG A CA 1
ATOM 1548 C C . ARG A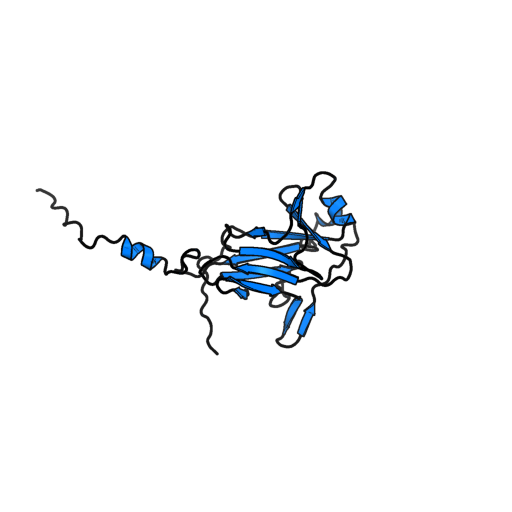 1 197 ? -11.534 19.960 52.471 1.00 53.44 197 ARG A C 1
ATOM 1550 O O . ARG A 1 197 ? -10.482 19.683 53.037 1.00 53.44 197 ARG A O 1
ATOM 1557 N N . ARG A 1 198 ? -11.777 21.168 51.957 1.00 49.81 198 ARG A N 1
ATOM 1558 C CA . ARG A 1 198 ? -11.004 22.339 52.377 1.00 49.81 198 ARG A CA 1
ATOM 1559 C C . ARG A 1 198 ? -11.265 22.534 53.869 1.00 49.81 198 ARG A C 1
ATOM 1561 O O . ARG A 1 198 ? -12.391 22.844 54.257 1.00 49.81 198 ARG A O 1
ATOM 1568 N N . ALA A 1 199 ? -10.247 22.285 54.689 1.00 53.81 199 ALA A N 1
ATOM 1569 C CA . ALA A 1 199 ? -10.248 22.716 56.078 1.00 53.81 199 ALA A CA 1
ATOM 1570 C C . ALA A 1 199 ? -10.383 24.249 56.111 1.00 53.81 199 ALA A C 1
ATOM 1572 O O . ALA A 1 199 ? -9.764 24.934 55.293 1.00 53.81 199 ALA A O 1
ATOM 1573 N N . ARG A 1 200 ? -11.265 24.747 56.983 1.00 59.28 200 ARG A N 1
ATOM 1574 C CA . ARG A 1 200 ? -11.383 26.172 57.317 1.00 59.28 200 ARG A CA 1
ATOM 1575 C C . ARG A 1 200 ? -10.269 26.574 58.267 1.00 59.28 200 ARG A C 1
ATOM 1577 O O . ARG A 1 200 ? -9.916 25.719 59.108 1.00 59.28 200 ARG A O 1
#